Protein AF-A0A3R6ESG1-F1 (afdb_monomer_lite)

Secondary structure (DSSP, 8-state):
-----------------------------SB--EEEEETT---S--S--TTS----EEEEEEE-TT--EEEEEEEEEEETTEEE-TT--B--SSSEEEEEEEEESSS---SSPPEEETTEEEEEEE---SSGGGPPPEEEEEEEEEHHHHTTT-EEEEEEE-SEEEP-EE----SS---EEEEEEEEEEE--EEEEEETT-TT-EEEES--SSEEEEEEEEEEEEEP-SSS-EE-TGGGSSTT----EEE---PPPPP------S-SS----S--EEE-

Radius of gyration: 27.76 Å; chains: 1; bounding box: 118×47×64 Å

Foldseek 3Di:
DDDDDDDDDDDDPPPPDPPPPPPPPVVLQQFAKEAEDEPPPPDQPDCDDVQFARFFKKFKWKAFPVFHTPDGGFMWGDDPRMTHGPVRHHFDPDGKIKMKMKTKGDDDDDAFDWDAGSFWIKGAKDFADLQQQRGIFMWIWMDMDGSVPASVPHYYTYIYTQWDFDWDWDADQDPPDWDWFQKKKWWQAQGIWMWAAGHPDPCRTDTHDGDPDIDMRMDGDPDTHTHYNPDIDTCQCVSHDDNNRTGRIGRDDDFDDDPPDPPPPDDDDPCNGTDIDGD

pLDDT: mean 77.01, std 20.97, range [31.61, 97.75]

Structure (mmCIF, N/CA/C/O backbone):
data_AF-A0A3R6ESG1-F1
#
_entry.id   AF-A0A3R6ESG1-F1
#
loop_
_atom_site.group_PDB
_atom_site.id
_atom_site.type_symbol
_atom_site.label_atom_id
_atom_site.label_alt_id
_atom_site.label_comp_id
_atom_site.label_asym_id
_atom_site.label_entity_id
_atom_site.label_seq_id
_atom_site.pdbx_PDB_ins_code
_atom_site.Cartn_x
_atom_site.Cartn_y
_atom_site.Cartn_z
_atom_site.occupancy
_atom_site.B_iso_or_equiv
_atom_site.auth_seq_id
_atom_site.auth_comp_id
_atom_site.auth_asym_id
_atom_site.auth_atom_id
_atom_site.pdbx_PDB_model_num
ATOM 1 N N . MET A 1 1 ? 82.385 32.150 24.871 1.00 36.69 1 MET A N 1
ATOM 2 C CA . MET A 1 1 ? 81.924 33.351 24.136 1.00 36.69 1 MET A CA 1
ATOM 3 C C . MET A 1 1 ? 81.003 32.910 22.998 1.00 36.69 1 MET A C 1
ATOM 5 O O . MET A 1 1 ? 81.416 32.026 22.271 1.00 36.69 1 MET A O 1
ATOM 9 N N . LYS A 1 2 ? 79.813 33.537 22.887 1.00 37.59 2 LYS A N 1
ATOM 10 C CA . LYS A 1 2 ? 78.821 33.548 21.771 1.00 37.59 2 LYS A CA 1
ATOM 11 C C . LYS A 1 2 ? 78.214 32.186 21.333 1.00 37.59 2 LYS A C 1
ATOM 13 O O . LYS A 1 2 ? 78.921 31.328 20.840 1.00 37.59 2 LYS A O 1
ATOM 18 N N . LYS A 1 3 ? 76.949 31.904 21.705 1.00 41.94 3 LYS A N 1
ATOM 19 C CA . LYS A 1 3 ? 75.676 32.069 20.933 1.00 41.94 3 LYS A CA 1
ATOM 20 C C . LYS A 1 3 ? 75.626 31.162 19.681 1.00 41.94 3 LYS A C 1
ATOM 22 O O . LYS A 1 3 ? 76.402 31.403 18.775 1.00 41.94 3 LYS A O 1
ATOM 27 N N . ALA A 1 4 ? 74.894 30.041 19.665 1.00 42.44 4 ALA A N 1
ATOM 28 C CA . ALA A 1 4 ? 73.428 29.838 19.591 1.00 42.44 4 ALA A CA 1
ATOM 29 C C . ALA A 1 4 ? 72.925 29.570 18.151 1.00 42.44 4 ALA A C 1
ATOM 31 O O . ALA A 1 4 ? 73.500 30.095 17.204 1.00 42.44 4 ALA A O 1
ATOM 32 N N . PHE A 1 5 ? 71.810 28.817 18.080 1.00 40.91 5 PHE A N 1
ATOM 33 C CA . PHE A 1 5 ? 70.954 28.421 16.936 1.00 40.91 5 PHE A CA 1
ATOM 34 C C . PHE A 1 5 ? 71.407 27.139 16.203 1.00 40.91 5 PHE A C 1
ATOM 36 O O . PHE A 1 5 ? 72.415 27.150 15.513 1.00 40.91 5 PHE A O 1
ATOM 43 N N . TYR A 1 6 ? 70.848 25.943 16.458 1.00 36.72 6 TYR A N 1
ATOM 44 C CA . TYR A 1 6 ? 69.465 25.438 16.282 1.00 36.72 6 TYR A CA 1
ATOM 45 C C . TYR A 1 6 ? 68.869 25.713 14.898 1.00 36.72 6 TYR A C 1
ATOM 47 O O . TYR A 1 6 ? 68.503 26.846 14.613 1.00 36.72 6 TYR A O 1
ATOM 55 N N . MET A 1 7 ? 68.681 24.650 14.110 1.00 43.25 7 MET A N 1
ATOM 56 C CA . MET A 1 7 ? 67.406 24.292 13.473 1.00 43.25 7 MET A CA 1
ATOM 57 C C . MET A 1 7 ? 67.476 22.827 13.025 1.00 43.25 7 MET A C 1
ATOM 59 O O . MET A 1 7 ? 68.475 22.353 12.493 1.00 43.25 7 MET A O 1
ATOM 63 N N . MET A 1 8 ? 66.412 22.115 13.360 1.00 42.09 8 MET A N 1
ATOM 64 C CA . MET A 1 8 ? 66.263 20.671 13.452 1.00 42.09 8 MET A CA 1
ATOM 65 C C . MET A 1 8 ? 65.492 20.192 12.217 1.00 42.09 8 MET A C 1
ATOM 67 O O . MET A 1 8 ? 64.438 20.744 11.920 1.00 42.09 8 MET A O 1
ATOM 71 N N . ALA A 1 9 ? 65.978 19.166 11.522 1.00 38.69 9 ALA A N 1
ATOM 72 C CA . ALA A 1 9 ? 65.193 18.415 10.544 1.00 38.69 9 ALA A CA 1
ATOM 73 C C . ALA A 1 9 ? 65.260 16.935 10.932 1.00 38.69 9 ALA A C 1
ATOM 75 O O . ALA A 1 9 ? 66.148 16.199 10.510 1.00 38.69 9 ALA A O 1
ATOM 76 N N . ALA A 1 10 ? 64.357 16.528 11.823 1.00 40.88 10 ALA A N 1
ATOM 77 C CA . ALA A 1 10 ? 64.145 15.133 12.174 1.00 40.88 10 ALA A CA 1
ATOM 78 C C . ALA A 1 10 ? 63.109 14.544 11.208 1.00 40.88 10 ALA A C 1
ATOM 80 O O . ALA A 1 10 ? 61.917 14.815 11.328 1.00 40.88 10 ALA A O 1
ATOM 81 N N . ALA A 1 11 ? 63.564 13.746 10.244 1.00 40.94 11 ALA A N 1
ATOM 82 C CA . ALA A 1 11 ? 62.695 12.831 9.518 1.00 40.94 11 ALA A CA 1
ATOM 83 C C . ALA A 1 11 ? 62.518 11.575 10.382 1.00 40.94 11 ALA A C 1
ATOM 85 O O . ALA A 1 11 ? 63.400 10.719 10.445 1.00 40.94 11 ALA A O 1
ATOM 86 N N . ALA A 1 12 ? 61.399 11.495 11.102 1.00 39.69 12 ALA A N 1
ATOM 87 C CA . ALA A 1 12 ? 60.986 10.276 11.779 1.00 39.69 12 ALA A CA 1
ATOM 88 C C . ALA A 1 12 ? 60.322 9.348 10.754 1.00 39.69 12 ALA A C 1
ATOM 90 O O . ALA A 1 12 ? 59.263 9.656 10.210 1.00 39.69 12 ALA A O 1
ATOM 91 N N . ILE A 1 13 ? 60.965 8.212 10.491 1.00 44.03 13 ILE A N 1
ATOM 92 C CA . ILE A 1 13 ? 60.383 7.090 9.759 1.00 44.03 13 ILE A CA 1
ATOM 93 C C . ILE A 1 13 ? 59.362 6.449 10.701 1.00 44.03 13 ILE A C 1
ATOM 95 O O . ILE A 1 13 ? 59.709 5.637 11.557 1.00 44.03 13 ILE A O 1
ATOM 99 N N . ALA A 1 14 ? 58.099 6.845 10.573 1.00 42.47 14 ALA A N 1
ATOM 100 C CA . ALA A 1 14 ? 57.002 6.067 11.115 1.00 42.47 14 ALA A CA 1
ATOM 101 C C . ALA A 1 14 ? 56.773 4.880 10.170 1.00 42.47 14 ALA A C 1
ATOM 103 O O . ALA A 1 14 ? 56.148 5.010 9.121 1.00 42.47 14 ALA A O 1
ATOM 104 N N . LEU A 1 15 ? 57.314 3.720 10.546 1.00 41.56 15 LEU A N 1
ATOM 105 C CA . LEU A 1 15 ? 56.858 2.421 10.059 1.00 41.56 15 LEU A CA 1
ATOM 106 C C . LEU A 1 15 ? 55.441 2.195 10.605 1.00 41.56 15 LEU A C 1
ATOM 108 O O . LEU A 1 15 ? 55.249 1.506 11.606 1.00 41.56 15 LEU A O 1
ATOM 112 N N . SER A 1 16 ? 54.441 2.822 9.984 1.00 37.09 16 SER A N 1
ATOM 113 C CA . SER A 1 16 ? 53.047 2.466 10.220 1.00 37.09 16 SER A CA 1
ATOM 114 C C . SER A 1 16 ? 52.781 1.160 9.488 1.00 37.09 16 SER A C 1
ATOM 116 O O . SER A 1 16 ? 52.594 1.133 8.274 1.00 37.09 16 SER A O 1
ATOM 118 N N . SER A 1 17 ? 52.884 0.085 10.265 1.00 31.80 17 SER A N 1
ATOM 119 C CA . SER A 1 17 ? 52.134 -1.162 10.171 1.00 31.80 17 SER A CA 1
ATOM 120 C C . SER A 1 17 ? 51.330 -1.337 8.882 1.00 31.80 17 SER A C 1
ATOM 122 O O . SER A 1 17 ? 50.340 -0.643 8.655 1.00 31.80 17 SER A O 1
ATOM 124 N N . CYS A 1 18 ? 51.722 -2.340 8.096 1.00 40.16 18 CYS A N 1
ATOM 125 C CA . CYS A 1 18 ? 50.844 -3.005 7.144 1.00 40.16 18 CYS A CA 1
ATOM 126 C C . CYS A 1 18 ? 49.622 -3.543 7.897 1.00 40.16 18 CYS A C 1
ATOM 128 O O . CYS A 1 18 ? 49.612 -4.665 8.387 1.00 40.16 18 CYS A O 1
ATOM 130 N N . SER A 1 19 ? 48.606 -2.704 8.010 1.00 31.61 19 SER A N 1
ATOM 131 C CA . SER A 1 19 ? 47.221 -3.122 8.096 1.00 31.61 19 SER A CA 1
ATOM 132 C C . SER A 1 19 ? 46.496 -2.294 7.057 1.00 31.61 19 SER A C 1
ATOM 134 O O . SER A 1 19 ? 45.750 -1.372 7.366 1.00 31.61 19 SER A O 1
ATOM 136 N N . SER A 1 20 ? 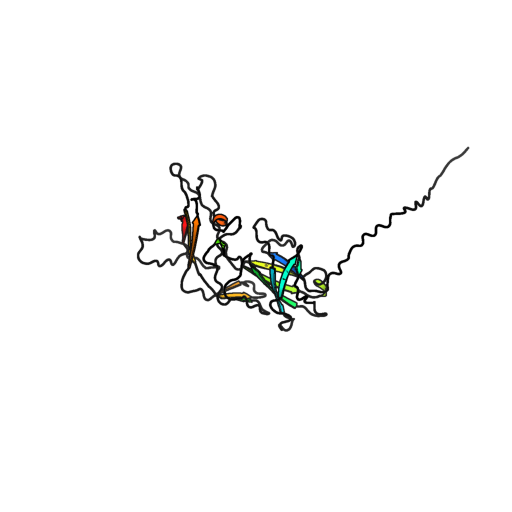46.784 -2.592 5.791 1.00 35.56 20 SER A N 1
ATOM 137 C CA . SER A 1 20 ? 45.758 -2.420 4.780 1.00 35.56 20 SER A CA 1
ATOM 138 C C . SER A 1 20 ? 44.662 -3.388 5.192 1.00 35.56 20 SER A C 1
ATOM 140 O O . SER A 1 20 ? 44.742 -4.582 4.920 1.00 35.56 20 SER A O 1
ATOM 142 N N . GLU A 1 21 ? 43.706 -2.873 5.962 1.00 38.75 21 GLU A N 1
ATOM 143 C CA . GLU A 1 21 ? 42.348 -3.373 5.917 1.00 38.75 21 GLU A CA 1
ATOM 144 C C . GLU A 1 21 ? 42.039 -3.579 4.442 1.00 38.75 21 GLU A C 1
ATOM 146 O O . GLU A 1 21 ? 41.991 -2.636 3.649 1.00 38.75 21 GLU A O 1
ATOM 151 N N . GLU A 1 22 ? 41.950 -4.849 4.072 1.00 33.75 22 GLU A N 1
ATOM 152 C CA . GLU A 1 22 ? 41.267 -5.287 2.881 1.00 33.75 22 GLU A CA 1
ATOM 153 C C . GLU A 1 22 ? 39.835 -4.808 3.073 1.00 33.75 22 GLU A C 1
ATOM 155 O O . GLU A 1 22 ? 38.975 -5.493 3.624 1.00 33.75 22 GLU A O 1
ATOM 160 N N . THR A 1 23 ? 39.590 -3.556 2.694 1.00 36.88 23 THR A N 1
ATOM 161 C CA . THR A 1 23 ? 38.263 -3.155 2.301 1.00 36.88 23 THR A CA 1
ATOM 162 C C . THR A 1 23 ? 37.963 -4.111 1.168 1.00 36.88 23 THR A C 1
ATOM 164 O O . THR A 1 23 ? 38.488 -3.963 0.062 1.00 36.88 23 THR A O 1
ATOM 167 N N . THR A 1 24 ? 37.163 -5.135 1.446 1.00 34.84 24 THR A N 1
ATOM 168 C CA . THR A 1 24 ? 36.286 -5.670 0.425 1.00 34.84 24 THR A CA 1
ATOM 169 C C . THR A 1 24 ? 35.466 -4.468 -0.017 1.00 34.84 24 THR A C 1
ATOM 171 O O . THR A 1 24 ? 34.411 -4.165 0.541 1.00 34.84 24 THR A O 1
ATOM 174 N N . ASP A 1 25 ? 36.019 -3.719 -0.965 1.00 34.72 25 ASP A N 1
ATOM 175 C CA . ASP A 1 25 ? 35.265 -2.951 -1.920 1.00 34.72 25 ASP A CA 1
ATOM 176 C C . ASP A 1 25 ? 34.464 -4.031 -2.637 1.00 34.72 25 ASP A C 1
ATOM 178 O O . ASP A 1 25 ? 34.904 -4.660 -3.601 1.00 34.72 25 ASP A O 1
ATOM 182 N N . VAL A 1 26 ? 33.347 -4.404 -2.007 1.00 38.97 26 VAL A N 1
ATOM 183 C CA . VAL A 1 26 ? 32.305 -5.176 -2.647 1.00 38.97 26 VAL A CA 1
ATOM 184 C C . VAL A 1 26 ? 31.91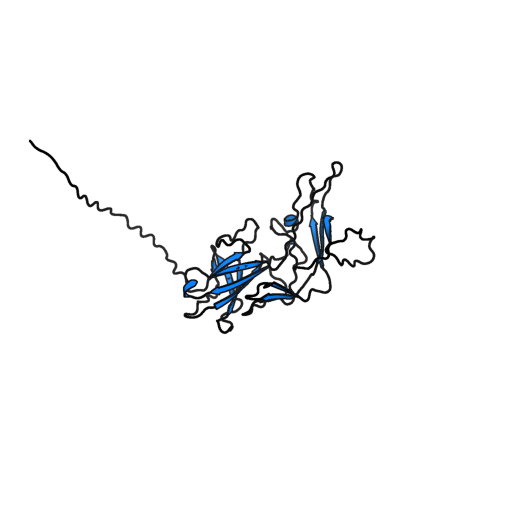8 -4.257 -3.777 1.00 38.97 26 VAL A C 1
ATOM 186 O O . VAL A 1 26 ? 31.200 -3.286 -3.543 1.00 38.97 26 VAL A O 1
ATOM 189 N N . ALA A 1 27 ? 32.496 -4.499 -4.956 1.00 32.78 27 ALA A N 1
ATOM 190 C CA . ALA A 1 27 ? 32.151 -3.793 -6.167 1.00 32.78 27 ALA A CA 1
ATOM 191 C C . ALA A 1 27 ? 30.631 -3.748 -6.176 1.00 32.78 27 ALA A C 1
ATOM 193 O O . ALA A 1 27 ? 29.991 -4.803 -6.252 1.00 32.78 27 ALA A O 1
ATOM 194 N N . LYS A 1 28 ? 30.057 -2.558 -5.957 1.00 45.09 28 LYS A N 1
ATOM 195 C CA . LYS A 1 28 ? 28.611 -2.393 -6.010 1.00 45.09 28 LYS A CA 1
ATOM 196 C C . LYS A 1 28 ? 28.223 -2.935 -7.368 1.00 45.09 28 LYS A C 1
ATOM 198 O O . LYS A 1 28 ? 28.671 -2.413 -8.387 1.00 45.09 28 LYS A O 1
ATOM 203 N N . SER A 1 29 ? 27.535 -4.076 -7.372 1.00 52.03 29 SER A N 1
ATOM 204 C CA . SER A 1 29 ? 27.207 -4.743 -8.622 1.00 52.03 29 SER A CA 1
ATOM 205 C C . SER A 1 29 ? 26.440 -3.739 -9.474 1.00 52.03 29 SER A C 1
ATOM 207 O O . SER A 1 29 ? 25.605 -3.023 -8.925 1.00 52.03 29 SER A O 1
ATOM 209 N N . SER A 1 30 ? 26.675 -3.708 -10.785 1.00 65.12 30 SER A N 1
ATOM 210 C CA . SER A 1 30 ? 25.978 -2.853 -11.765 1.00 65.12 30 SER A CA 1
ATOM 211 C C . SER A 1 30 ? 24.463 -3.120 -11.880 1.00 65.12 30 SER A C 1
ATOM 213 O O . SER A 1 30 ? 23.819 -2.772 -12.874 1.00 65.12 30 SER A O 1
ATOM 215 N N . ASN A 1 31 ? 23.899 -3.815 -10.896 1.00 84.38 31 ASN A N 1
ATOM 216 C CA . ASN A 1 31 ? 22.505 -4.168 -10.801 1.00 84.38 31 ASN A CA 1
ATOM 217 C C . ASN A 1 31 ? 21.700 -2.962 -10.317 1.00 84.38 31 ASN A C 1
ATOM 219 O O . ASN A 1 31 ? 22.155 -2.137 -9.525 1.00 84.38 31 ASN A O 1
ATOM 223 N N . ILE A 1 32 ? 20.466 -2.887 -10.784 1.00 89.19 32 ILE A N 1
ATOM 224 C CA . ILE A 1 32 ? 19.466 -1.949 -10.313 1.00 89.19 32 ILE A CA 1
ATOM 225 C C . ILE A 1 32 ? 19.113 -2.347 -8.883 1.00 89.19 32 ILE A C 1
ATOM 227 O O . ILE A 1 32 ? 18.681 -3.471 -8.626 1.00 89.19 32 ILE A O 1
ATOM 231 N N . THR A 1 33 ? 19.283 -1.407 -7.962 1.00 87.81 33 THR A N 1
ATOM 232 C CA . THR A 1 33 ? 18.874 -1.535 -6.567 1.00 87.81 33 THR A CA 1
ATOM 233 C C . THR A 1 33 ? 17.991 -0.362 -6.174 1.00 87.81 33 THR A C 1
ATOM 235 O O . THR A 1 33 ? 18.042 0.723 -6.771 1.00 87.81 33 THR A O 1
ATOM 238 N N . PHE A 1 34 ? 17.160 -0.582 -5.158 1.00 88.56 34 PHE A N 1
ATOM 239 C CA . PHE A 1 34 ? 16.255 0.442 -4.655 1.00 88.56 34 PHE A CA 1
ATOM 240 C C . PHE A 1 34 ? 16.506 0.743 -3.187 1.00 88.56 34 PHE A C 1
ATOM 242 O O . PHE A 1 34 ? 16.864 -0.119 -2.386 1.00 88.56 34 PHE A O 1
ATOM 249 N N . ARG A 1 35 ? 16.229 1.988 -2.827 1.00 85.38 35 ARG A N 1
ATOM 250 C CA . ARG A 1 35 ? 15.968 2.410 -1.454 1.00 85.38 35 ARG A CA 1
ATOM 251 C C . ARG A 1 35 ? 14.512 2.824 -1.371 1.00 85.38 35 ARG A C 1
ATOM 253 O O . ARG A 1 35 ? 13.918 3.225 -2.369 1.00 85.38 35 ARG A O 1
ATOM 260 N N . SER A 1 36 ? 13.942 2.770 -0.180 1.00 77.88 36 SER A N 1
ATOM 261 C CA . SER A 1 36 ? 12.546 3.136 0.022 1.00 77.88 36 SER A CA 1
ATOM 262 C C . SER A 1 36 ? 12.364 4.164 1.121 1.00 77.88 36 SER A C 1
ATOM 264 O O . SER A 1 36 ? 13.039 4.098 2.148 1.00 77.88 36 SER A O 1
ATOM 266 N N . ALA A 1 37 ? 11.380 5.033 0.935 1.00 74.12 37 ALA A N 1
ATOM 267 C CA . ALA A 1 37 ? 10.771 5.843 1.981 1.00 74.12 37 ALA A CA 1
ATOM 268 C C . ALA A 1 37 ? 9.245 5.700 1.898 1.00 74.12 37 ALA A C 1
ATOM 270 O O . ALA A 1 37 ? 8.717 5.472 0.812 1.00 74.12 37 ALA A O 1
ATOM 271 N N . VAL A 1 38 ? 8.537 5.825 3.023 1.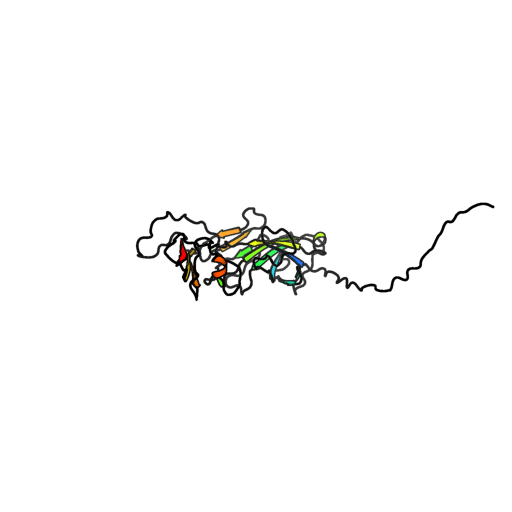00 63.59 38 VAL A N 1
ATOM 272 C CA . VAL A 1 38 ? 7.066 5.747 3.079 1.00 63.59 38 VAL A CA 1
ATOM 273 C C . VAL A 1 38 ? 6.521 7.029 3.721 1.00 63.59 38 VAL A C 1
ATOM 275 O O . VAL A 1 38 ? 6.880 7.356 4.854 1.00 63.59 38 VAL A O 1
ATOM 278 N N . GLY A 1 39 ? 5.654 7.761 3.016 1.00 55.12 39 GLY A N 1
ATOM 279 C CA . GLY A 1 39 ? 5.008 8.982 3.522 1.00 55.12 39 GLY A CA 1
ATOM 280 C C . GLY A 1 39 ? 5.939 10.193 3.728 1.00 55.12 39 GLY A C 1
ATOM 281 O O . GLY A 1 39 ? 6.996 10.305 3.115 1.00 55.12 39 GLY A O 1
ATOM 282 N N . PHE A 1 40 ? 5.536 11.134 4.596 1.00 39.47 40 PHE A N 1
ATOM 283 C CA . PHE A 1 40 ? 6.223 12.423 4.839 1.00 39.47 40 PHE A CA 1
ATOM 284 C C . PHE A 1 40 ? 7.629 12.318 5.466 1.00 39.47 40 PHE A C 1
ATOM 286 O O . PHE A 1 40 ? 8.276 13.340 5.703 1.00 39.47 40 PHE A O 1
ATOM 293 N N . ASN A 1 41 ? 8.127 11.109 5.723 1.00 41.28 41 ASN A N 1
ATOM 294 C CA . ASN A 1 41 ? 9.466 10.891 6.253 1.00 41.28 41 ASN A CA 1
ATOM 295 C C . ASN A 1 41 ? 10.466 10.809 5.092 1.00 41.28 41 ASN A C 1
ATOM 297 O O . ASN A 1 41 ? 10.769 9.747 4.561 1.00 41.28 41 ASN A O 1
ATOM 301 N N . THR A 1 42 ? 10.997 11.965 4.694 1.00 32.62 42 THR A N 1
ATOM 302 C CA . THR A 1 42 ? 11.964 12.129 3.592 1.00 32.62 42 THR A CA 1
ATOM 303 C C . THR A 1 42 ? 13.401 11.740 3.963 1.00 32.62 42 THR A C 1
ATOM 305 O O . THR A 1 42 ? 14.357 12.251 3.377 1.00 32.62 42 THR A O 1
ATOM 308 N N . ARG A 1 43 ? 13.600 10.875 4.961 1.00 38.59 43 ARG A N 1
ATOM 309 C CA . ARG A 1 43 ? 14.929 10.373 5.323 1.00 38.59 43 ARG A CA 1
ATOM 310 C C . ARG A 1 43 ? 15.034 8.924 4.873 1.00 38.59 43 ARG A C 1
ATOM 312 O O . ARG A 1 43 ? 14.500 8.023 5.506 1.00 38.59 43 ARG A O 1
ATOM 319 N N . GLY A 1 44 ? 15.728 8.713 3.753 1.00 38.78 44 GLY A N 1
ATOM 320 C CA . GLY A 1 44 ? 16.261 7.396 3.424 1.00 38.78 44 GLY A CA 1
ATOM 321 C C . GLY A 1 44 ? 17.099 6.915 4.609 1.00 38.78 44 GLY A C 1
ATOM 322 O O . GLY A 1 44 ? 17.932 7.674 5.100 1.00 38.78 44 GLY A O 1
ATOM 323 N N . ILE A 1 45 ? 16.852 5.683 5.053 1.00 37.78 45 ILE A N 1
ATOM 324 C CA . ILE A 1 45 ? 17.248 5.114 6.356 1.00 37.78 45 ILE A CA 1
ATOM 325 C C . ILE A 1 45 ? 16.253 5.453 7.484 1.00 37.78 45 ILE A C 1
ATOM 327 O O . ILE A 1 45 ? 16.609 6.027 8.502 1.00 37.78 45 ILE A O 1
ATOM 331 N N . GLU A 1 46 ? 15.002 5.021 7.331 1.00 40.56 46 GLU A N 1
ATOM 332 C CA . GLU A 1 46 ? 14.144 4.610 8.450 1.00 40.56 46 GLU A CA 1
ATOM 333 C C . GLU A 1 46 ? 13.260 3.458 7.952 1.00 40.56 46 GLU A C 1
ATOM 335 O O . GLU A 1 46 ? 12.144 3.648 7.486 1.00 40.56 46 GLU A O 1
ATOM 340 N N . MET A 1 47 ? 13.785 2.230 7.993 1.00 42.06 47 MET A N 1
ATOM 341 C CA . MET A 1 47 ? 12.985 1.013 7.756 1.00 42.06 47 MET A CA 1
ATOM 342 C C . MET A 1 47 ? 12.394 0.429 9.038 1.00 42.06 47 MET A C 1
ATOM 344 O O . MET A 1 47 ? 11.975 -0.724 9.097 1.00 42.06 47 MET A O 1
ATOM 348 N N . THR A 1 48 ? 12.353 1.249 10.073 1.00 40.50 48 THR A N 1
ATOM 349 C CA . THR A 1 48 ? 11.594 1.015 11.286 1.00 40.50 48 THR A CA 1
ATOM 350 C C . THR A 1 48 ? 11.114 2.375 11.738 1.00 40.50 48 THR A C 1
ATOM 352 O O . THR A 1 48 ? 11.696 2.996 12.621 1.00 40.50 48 THR A O 1
ATOM 355 N N . ASN A 1 49 ? 10.041 2.860 11.129 1.00 38.91 49 ASN A N 1
ATOM 356 C CA . ASN A 1 49 ? 9.181 3.803 11.816 1.00 38.91 49 ASN A CA 1
ATOM 357 C C . ASN A 1 49 ? 8.856 3.121 13.161 1.00 38.91 49 ASN A C 1
ATOM 359 O O . ASN A 1 49 ? 8.526 1.928 13.168 1.00 38.91 49 ASN A O 1
ATOM 363 N N . GLU A 1 50 ? 8.846 3.847 14.281 1.00 41.31 50 GLU A N 1
ATOM 364 C CA . GLU A 1 50 ? 8.293 3.385 15.577 1.00 41.31 50 GLU A CA 1
ATOM 365 C C . GLU A 1 50 ? 6.841 2.828 15.471 1.00 41.31 50 GLU A C 1
ATOM 367 O O . GLU A 1 50 ? 6.253 2.360 16.444 1.00 41.31 50 GLU A O 1
ATOM 372 N N . VAL A 1 51 ? 6.262 2.859 14.266 1.00 47.53 51 VAL A N 1
ATOM 373 C CA . VAL A 1 51 ? 4.897 2.535 13.858 1.00 47.53 51 VAL A CA 1
ATOM 374 C C . VAL A 1 51 ? 4.760 1.142 13.200 1.00 47.53 51 VAL A C 1
ATOM 376 O O . VAL A 1 51 ? 3.654 0.731 12.871 1.00 47.53 51 VAL A O 1
ATOM 379 N N . GLY A 1 52 ? 5.834 0.355 13.058 1.00 46.62 52 GLY A N 1
ATOM 380 C CA . GLY A 1 52 ? 5.722 -1.092 12.792 1.00 46.62 52 GLY A CA 1
ATOM 381 C C . GLY A 1 52 ? 5.533 -1.540 11.333 1.00 46.62 52 GLY A C 1
ATOM 382 O O . GLY A 1 52 ? 5.286 -2.724 11.107 1.00 46.62 52 GLY A O 1
ATOM 383 N N . TYR A 1 53 ? 5.703 -0.659 10.342 1.00 53.69 53 TYR A N 1
ATOM 384 C CA . TYR A 1 53 ? 5.855 -1.072 8.941 1.00 53.69 53 TYR A CA 1
ATOM 385 C C . TYR A 1 53 ? 7.343 -1.196 8.597 1.00 53.69 53 TYR A C 1
ATOM 387 O O . TYR A 1 53 ? 7.994 -0.209 8.264 1.00 53.69 53 TYR A O 1
ATOM 395 N N . LYS A 1 54 ? 7.897 -2.411 8.684 1.00 66.25 54 LYS A N 1
ATOM 396 C CA . LYS A 1 54 ? 9.174 -2.730 8.035 1.00 66.25 54 LYS A CA 1
ATOM 397 C C . LYS A 1 54 ? 8.854 -3.316 6.668 1.00 66.25 54 LYS A C 1
ATOM 399 O O . LYS A 1 54 ? 8.384 -4.450 6.584 1.00 66.25 54 LYS A O 1
ATOM 404 N N . MET A 1 55 ? 9.091 -2.550 5.608 1.00 78.38 55 MET A N 1
ATOM 405 C CA . MET A 1 55 ? 9.010 -3.098 4.260 1.00 78.38 55 MET A CA 1
ATOM 406 C C . MET A 1 55 ? 10.121 -4.131 4.089 1.00 78.38 55 MET A C 1
ATOM 408 O O . MET A 1 55 ? 11.294 -3.795 4.193 1.00 78.38 55 MET A O 1
ATOM 412 N N . THR A 1 56 ? 9.756 -5.387 3.856 1.00 83.88 56 THR A N 1
ATOM 413 C CA . THR A 1 56 ? 10.726 -6.478 3.661 1.00 83.88 56 THR A CA 1
ATOM 414 C C . THR A 1 56 ? 10.829 -6.919 2.210 1.00 83.88 56 THR A C 1
ATOM 416 O O . THR A 1 56 ? 11.817 -7.537 1.825 1.00 83.88 56 THR A O 1
ATOM 419 N N . LYS A 1 57 ? 9.820 -6.594 1.397 1.00 89.69 57 LYS A N 1
ATOM 420 C CA . LYS A 1 57 ? 9.760 -6.915 -0.026 1.00 89.69 57 LYS A CA 1
ATOM 421 C C . LYS A 1 57 ? 9.027 -5.828 -0.801 1.00 89.69 57 LYS A C 1
ATOM 423 O O . LYS A 1 57 ? 8.135 -5.178 -0.256 1.00 89.69 57 LYS A O 1
ATOM 428 N N . MET A 1 58 ? 9.354 -5.670 -2.073 1.00 92.88 58 MET A N 1
ATOM 429 C CA . MET A 1 58 ? 8.567 -4.905 -3.038 1.00 92.88 58 MET A CA 1
ATOM 430 C C . MET A 1 58 ? 8.553 -5.625 -4.384 1.00 92.88 58 MET A C 1
ATOM 432 O O . MET A 1 58 ? 9.485 -6.362 -4.705 1.00 92.88 58 MET A O 1
ATOM 436 N N . THR A 1 59 ? 7.511 -5.393 -5.170 1.00 95.75 59 THR A N 1
ATOM 437 C CA . THR A 1 59 ? 7.413 -5.888 -6.546 1.00 95.75 59 THR A CA 1
ATOM 438 C C . THR A 1 59 ? 7.504 -4.704 -7.489 1.00 95.75 59 THR A C 1
ATOM 440 O O . THR A 1 59 ? 6.789 -3.717 -7.305 1.00 95.75 59 THR A O 1
ATOM 443 N N . VAL A 1 60 ? 8.387 -4.796 -8.480 1.00 97.19 60 VAL A N 1
ATOM 444 C CA . VAL A 1 60 ? 8.739 -3.686 -9.369 1.00 97.19 60 VAL A CA 1
ATOM 445 C C . VAL A 1 60 ? 8.604 -4.121 -10.823 1.00 97.19 60 VAL A C 1
ATOM 447 O O . VAL A 1 60 ? 9.014 -5.220 -11.194 1.00 97.19 60 VAL A O 1
ATOM 450 N N . SER A 1 61 ? 8.061 -3.240 -11.657 1.00 97.75 61 SER A N 1
ATOM 451 C CA . SER A 1 61 ? 8.190 -3.318 -13.115 1.00 97.75 61 SER A CA 1
ATOM 452 C C . SER A 1 61 ? 8.915 -2.080 -13.626 1.00 97.75 61 SER A C 1
ATOM 454 O O . SER A 1 61 ? 8.734 -0.987 -13.082 1.00 97.75 61 SER A O 1
ATOM 456 N N . ALA A 1 62 ? 9.732 -2.260 -14.658 1.00 97.31 62 ALA A N 1
ATOM 457 C CA . ALA A 1 62 ? 10.482 -1.194 -15.304 1.00 97.31 62 ALA A CA 1
ATOM 458 C C . ALA A 1 62 ? 10.043 -1.032 -16.754 1.00 97.31 62 ALA A C 1
ATOM 460 O O . ALA A 1 62 ? 9.793 -2.013 -17.455 1.00 97.31 62 ALA A O 1
ATOM 461 N N . PHE A 1 63 ? 10.012 0.213 -17.205 1.00 96.62 63 PHE A N 1
ATOM 462 C CA . PHE A 1 63 ? 9.642 0.604 -18.555 1.00 96.62 63 PHE A CA 1
ATOM 463 C C . PHE A 1 63 ? 10.705 1.541 -19.116 1.00 96.62 63 PHE A C 1
ATOM 465 O O . PHE A 1 63 ? 11.206 2.405 -18.395 1.00 96.62 63 PHE A O 1
ATOM 472 N N . ASP A 1 64 ? 11.050 1.383 -20.388 1.00 94.75 64 ASP A N 1
ATOM 473 C CA . ASP A 1 64 ? 11.961 2.304 -21.064 1.00 94.75 64 ASP A CA 1
ATOM 474 C C . ASP A 1 64 ? 11.272 3.630 -21.441 1.00 94.75 64 ASP A C 1
ATOM 476 O O . ASP A 1 64 ? 10.084 3.850 -21.182 1.00 94.75 64 ASP A O 1
ATOM 480 N N . GLU A 1 65 ? 12.022 4.541 -22.061 1.00 91.00 65 GLU A N 1
ATOM 481 C CA . GLU A 1 65 ? 11.518 5.853 -22.491 1.00 91.00 65 GLU A CA 1
ATOM 482 C C . GLU A 1 65 ? 10.424 5.764 -23.567 1.00 91.00 65 GLU A C 1
ATOM 484 O O . GLU A 1 65 ? 9.588 6.663 -23.672 1.00 91.00 65 GLU A O 1
ATOM 489 N N . SER A 1 66 ? 10.386 4.674 -24.343 1.00 91.25 66 SER A N 1
ATOM 490 C CA . SER A 1 66 ? 9.307 4.403 -25.301 1.00 91.25 66 SER A CA 1
ATOM 491 C C . SER A 1 66 ? 8.042 3.860 -24.622 1.00 91.25 66 SER A C 1
ATOM 493 O O . SER A 1 66 ? 6.972 3.806 -25.233 1.00 91.25 66 SER A O 1
ATOM 495 N N . GLY A 1 67 ? 8.147 3.492 -23.343 1.00 90.19 67 GLY A N 1
ATOM 496 C CA . GLY A 1 67 ? 7.100 2.845 -22.567 1.00 90.19 67 GLY A CA 1
ATOM 497 C C . GLY A 1 67 ? 7.041 1.332 -22.764 1.00 90.19 67 GLY A C 1
ATOM 498 O O . GLY A 1 67 ? 6.074 0.715 -22.310 1.00 90.19 67 GLY A O 1
ATOM 499 N N . ALA A 1 68 ? 8.031 0.735 -23.433 1.00 94.19 68 ALA A N 1
ATOM 500 C CA . ALA A 1 68 ? 8.142 -0.709 -23.551 1.00 94.19 68 ALA A CA 1
ATOM 501 C C . ALA A 1 68 ? 8.596 -1.312 -22.217 1.00 94.19 68 ALA A C 1
ATOM 503 O O . ALA A 1 68 ? 9.361 -0.711 -21.463 1.00 94.19 68 ALA A O 1
ATOM 504 N N . GLU A 1 69 ? 8.091 -2.502 -21.914 1.00 95.56 69 GLU A N 1
ATOM 505 C CA . GLU A 1 69 ? 8.426 -3.232 -20.694 1.00 95.56 69 GLU A CA 1
ATOM 506 C C . GLU A 1 69 ? 9.890 -3.694 -20.752 1.00 95.56 69 GLU A C 1
ATOM 508 O O . GLU A 1 69 ? 10.269 -4.465 -21.632 1.00 95.56 69 GLU A O 1
ATOM 513 N N . PHE A 1 70 ? 10.710 -3.207 -19.819 1.00 95.62 70 PHE A N 1
ATOM 514 C CA . PHE A 1 70 ? 12.110 -3.607 -19.670 1.00 95.62 70 PHE A CA 1
ATOM 515 C C . PHE A 1 70 ? 12.226 -4.860 -18.793 1.00 95.62 70 PHE A C 1
ATOM 517 O O . PHE A 1 70 ? 12.921 -5.810 -19.140 1.00 95.62 70 PHE A O 1
ATOM 524 N N . PHE A 1 71 ? 11.490 -4.888 -17.679 1.00 97.06 71 PHE A N 1
ATOM 525 C CA . PHE A 1 71 ? 11.203 -6.109 -16.927 1.00 97.06 71 PHE A CA 1
ATOM 526 C C . PHE A 1 71 ? 9.866 -5.987 -16.203 1.00 97.06 71 PHE A C 1
ATOM 528 O O . PHE A 1 71 ? 9.397 -4.884 -15.902 1.00 97.06 71 PHE A O 1
ATOM 535 N N . LYS A 1 72 ? 9.290 -7.139 -15.860 1.00 96.44 72 LYS A N 1
ATOM 536 C CA . LYS A 1 72 ? 7.969 -7.229 -15.249 1.00 96.44 72 LYS A CA 1
ATOM 537 C C . LYS A 1 72 ? 7.994 -7.960 -13.923 1.00 96.44 72 LYS A C 1
ATOM 539 O O . LYS A 1 72 ? 8.444 -9.098 -13.857 1.00 96.44 72 LYS A O 1
ATOM 544 N N . ASN A 1 73 ? 7.389 -7.343 -12.914 1.00 96.06 73 ASN A N 1
ATOM 545 C CA . ASN A 1 73 ? 7.064 -7.956 -11.626 1.00 96.06 73 ASN A CA 1
ATOM 546 C C . ASN A 1 73 ? 8.249 -8.660 -10.949 1.00 96.06 73 ASN A C 1
ATOM 548 O O . ASN A 1 73 ? 8.097 -9.727 -10.356 1.00 96.06 73 ASN A O 1
ATOM 552 N N . TYR A 1 74 ? 9.431 -8.056 -11.017 1.00 97.25 74 TYR A N 1
ATOM 553 C CA . TYR A 1 74 ? 10.584 -8.561 -10.287 1.00 97.25 74 TYR A CA 1
ATOM 554 C C . TYR A 1 74 ? 10.411 -8.259 -8.803 1.00 97.25 74 TYR A C 1
ATOM 556 O O . TYR A 1 74 ? 10.039 -7.148 -8.415 1.00 97.25 74 TYR A O 1
ATOM 564 N N . VAL A 1 75 ? 10.686 -9.262 -7.972 1.00 95.00 75 VAL A N 1
ATOM 565 C CA . VAL A 1 75 ? 10.637 -9.126 -6.517 1.00 95.00 75 VAL A CA 1
ATOM 566 C C . VAL A 1 75 ? 11.998 -8.666 -6.023 1.00 95.00 75 VAL A C 1
ATOM 568 O O . VAL A 1 75 ? 13.026 -9.272 -6.335 1.00 95.00 75 VAL A O 1
ATOM 571 N N . PHE A 1 76 ? 11.989 -7.605 -5.226 1.00 93.56 76 PHE A N 1
ATOM 572 C CA . PHE A 1 76 ? 13.156 -7.105 -4.523 1.00 93.56 76 PHE A CA 1
ATOM 573 C C . PHE A 1 76 ? 12.957 -7.294 -3.025 1.00 93.56 76 PHE A C 1
ATOM 575 O O . PHE A 1 76 ? 11.941 -6.869 -2.471 1.00 93.56 76 PHE A O 1
ATOM 582 N N . ASN A 1 77 ? 13.929 -7.918 -2.372 1.00 91.25 77 ASN A N 1
ATOM 583 C CA . ASN A 1 77 ? 13.925 -8.161 -0.937 1.00 91.25 77 ASN A CA 1
ATOM 584 C C . ASN A 1 77 ? 14.853 -7.176 -0.236 1.00 91.25 77 ASN A C 1
ATOM 586 O O . ASN A 1 77 ? 15.914 -6.821 -0.754 1.00 91.25 77 ASN A O 1
ATOM 590 N N . GLU A 1 78 ? 14.432 -6.748 0.945 1.00 86.94 78 GLU A N 1
ATOM 591 C CA . GLU A 1 78 ? 15.206 -5.873 1.810 1.00 86.94 78 GLU A CA 1
ATOM 592 C C . GLU A 1 78 ? 16.393 -6.619 2.415 1.00 86.94 78 GLU A C 1
ATOM 594 O O . GLU A 1 78 ? 16.236 -7.689 3.004 1.00 86.94 78 GLU A O 1
ATOM 599 N N . SER A 1 79 ? 17.570 -6.012 2.321 1.00 82.69 79 SER A N 1
ATOM 600 C CA . SER A 1 79 ? 18.758 -6.408 3.058 1.00 82.69 79 SER A CA 1
ATOM 601 C C . SER A 1 79 ? 19.598 -5.174 3.382 1.00 82.69 79 SER A C 1
ATOM 603 O O . SER A 1 79 ? 20.096 -4.495 2.487 1.00 82.69 79 SER A O 1
ATOM 605 N N . ASN A 1 80 ? 19.799 -4.902 4.673 1.00 80.44 80 ASN A N 1
ATOM 606 C CA . ASN A 1 80 ? 20.630 -3.810 5.191 1.00 80.44 80 ASN A CA 1
ATOM 607 C C . ASN A 1 80 ? 20.284 -2.410 4.637 1.00 80.44 80 ASN A C 1
ATOM 609 O O . ASN A 1 80 ? 21.178 -1.589 4.436 1.00 80.44 80 ASN A O 1
ATOM 613 N N . GLY A 1 81 ? 19.001 -2.100 4.415 1.00 76.62 81 GLY A N 1
ATOM 614 C CA . GLY A 1 81 ? 18.591 -0.771 3.918 1.00 76.62 81 GLY A CA 1
ATOM 615 C C . GLY A 1 81 ? 18.500 -0.644 2.399 1.00 76.62 81 GLY A C 1
ATOM 616 O O . GLY A 1 81 ? 18.128 0.422 1.902 1.00 76.62 81 GLY A O 1
ATOM 617 N N . GLU A 1 82 ? 18.811 -1.711 1.670 1.00 83.88 82 GLU A N 1
ATOM 618 C CA . GLU A 1 82 ? 18.764 -1.769 0.216 1.00 83.88 82 GLU A CA 1
ATOM 619 C C . GLU A 1 82 ? 17.873 -2.923 -0.242 1.00 83.88 82 GLU A C 1
ATOM 621 O O . GLU A 1 82 ? 17.788 -3.973 0.393 1.00 83.88 82 GLU A O 1
ATOM 626 N N . PHE A 1 83 ? 17.185 -2.718 -1.356 1.00 90.00 83 PHE A N 1
ATOM 627 C CA . PHE A 1 83 ? 16.324 -3.709 -1.976 1.00 90.00 83 PHE A CA 1
ATOM 628 C C . PHE A 1 83 ? 17.020 -4.279 -3.200 1.00 90.00 83 PHE A C 1
ATOM 630 O O . PHE A 1 83 ? 17.339 -3.551 -4.144 1.00 90.00 83 PHE A O 1
ATOM 637 N N . THR A 1 84 ? 17.226 -5.593 -3.182 1.00 91.19 84 THR A N 1
ATOM 638 C CA . THR A 1 84 ? 17.932 -6.338 -4.232 1.00 91.19 84 THR A CA 1
ATOM 639 C C . THR A 1 84 ? 17.070 -7.482 -4.750 1.00 91.19 84 THR A C 1
ATOM 641 O O . THR A 1 84 ? 16.226 -8.014 -4.027 1.00 91.19 84 THR A O 1
ATOM 644 N N . SER A 1 85 ? 17.258 -7.852 -6.016 1.00 93.38 85 SER A N 1
ATOM 645 C CA . SER A 1 85 ? 16.527 -8.946 -6.659 1.00 93.38 85 SER A CA 1
ATOM 646 C C . SER A 1 85 ? 17.477 -10.068 -7.063 1.00 93.38 85 SER A C 1
ATOM 648 O O . SER A 1 85 ? 18.590 -9.801 -7.518 1.00 93.38 85 SER A O 1
ATOM 650 N N . SER A 1 86 ? 17.013 -11.314 -6.947 1.00 91.56 86 SER A N 1
ATOM 651 C CA . SER A 1 86 ? 17.704 -12.503 -7.466 1.00 91.56 86 SER A CA 1
ATOM 652 C C . SER A 1 86 ? 17.809 -12.516 -8.990 1.00 91.56 86 SER A C 1
ATOM 654 O O . SER A 1 86 ? 18.630 -13.241 -9.539 1.00 91.56 86 SER A O 1
ATOM 656 N N . GLU A 1 87 ? 16.991 -11.715 -9.672 1.00 91.44 87 GLU A N 1
ATOM 657 C CA . GLU A 1 87 ? 17.020 -11.586 -11.129 1.00 91.44 87 GLU A CA 1
ATOM 658 C C . GLU A 1 87 ? 18.176 -10.704 -11.626 1.00 91.44 87 GLU A C 1
ATOM 660 O O . GLU A 1 87 ? 18.442 -10.657 -12.824 1.00 91.44 87 GLU A O 1
ATOM 665 N N . HIS A 1 88 ? 18.851 -9.980 -10.722 1.00 87.94 88 HIS A N 1
ATOM 666 C CA . HIS A 1 88 ? 20.000 -9.120 -11.027 1.00 87.94 88 HIS A CA 1
ATOM 667 C C . HIS A 1 88 ? 19.809 -8.209 -12.267 1.00 87.94 88 HIS A C 1
ATOM 669 O O . HIS A 1 88 ? 20.664 -8.194 -13.157 1.00 87.94 88 HIS A O 1
ATOM 675 N N . PRO A 1 89 ? 18.702 -7.439 -12.369 1.00 91.25 89 PRO A N 1
ATO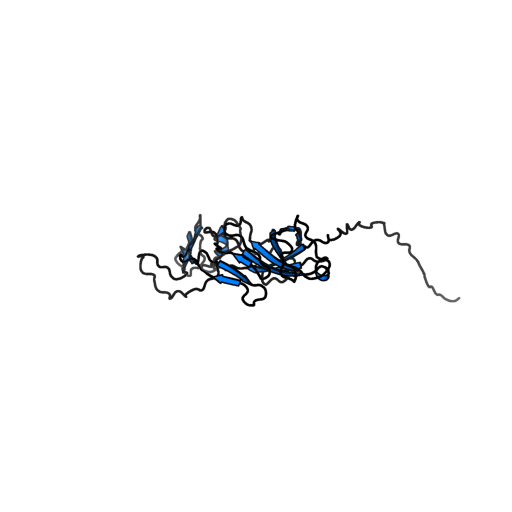M 676 C CA . PRO A 1 89 ? 18.484 -6.562 -13.517 1.00 91.25 89 PRO A CA 1
ATOM 677 C C . PRO A 1 89 ? 19.560 -5.475 -13.555 1.00 91.25 89 PRO A C 1
ATOM 679 O O . PRO A 1 89 ? 19.891 -4.919 -12.514 1.00 91.25 89 PRO A O 1
ATOM 682 N N . SER A 1 90 ? 20.091 -5.147 -14.732 1.00 91.00 90 SER A N 1
ATOM 683 C CA . SER A 1 90 ? 21.154 -4.147 -14.898 1.00 91.00 90 SER A CA 1
ATOM 684 C C . SER A 1 90 ? 20.654 -2.880 -15.585 1.00 91.00 90 SER A C 1
ATOM 686 O O . SER A 1 90 ? 19.687 -2.901 -16.349 1.00 91.00 90 SER A O 1
ATOM 688 N N . TRP A 1 91 ? 21.310 -1.755 -15.296 1.00 92.44 91 TRP A N 1
ATOM 689 C CA . TRP A 1 91 ? 20.995 -0.487 -15.948 1.00 92.44 91 TRP A CA 1
ATOM 690 C C . TRP A 1 91 ? 21.374 -0.519 -17.437 1.00 92.44 91 TRP A C 1
ATOM 692 O O . TRP A 1 91 ? 22.474 -0.973 -17.773 1.00 92.44 91 TRP A O 1
ATOM 702 N N . PRO A 1 92 ? 20.539 0.028 -18.341 1.00 91.19 92 PRO A N 1
ATOM 703 C CA . PRO A 1 92 ? 20.957 0.258 -19.715 1.00 91.19 92 PRO A CA 1
ATOM 704 C C . PRO A 1 92 ? 22.121 1.260 -19.757 1.00 91.19 92 PRO A C 1
ATOM 706 O O . PRO A 1 92 ? 22.248 2.138 -18.905 1.00 91.19 92 PRO A O 1
ATOM 709 N N . ASN A 1 93 ? 22.984 1.146 -20.772 1.00 87.44 93 ASN A N 1
ATOM 710 C CA . ASN A 1 93 ? 24.139 2.044 -20.917 1.00 87.44 93 ASN A CA 1
ATOM 711 C C . ASN A 1 93 ? 23.738 3.499 -21.211 1.00 87.44 93 ASN A C 1
ATOM 713 O O . ASN A 1 93 ? 24.513 4.412 -20.932 1.00 87.44 93 ASN A O 1
ATOM 717 N N . HIS A 1 94 ? 22.547 3.706 -21.775 1.00 87.12 94 HIS A N 1
ATOM 718 C CA . HIS A 1 94 ? 21.994 5.012 -22.117 1.00 87.12 94 HIS A CA 1
ATOM 719 C C . HIS A 1 94 ? 20.490 5.038 -21.834 1.00 87.12 94 HIS A C 1
ATOM 721 O O . HIS A 1 94 ? 19.837 3.995 -21.868 1.00 87.12 94 HIS A O 1
ATOM 727 N N . GLY A 1 95 ? 19.958 6.242 -21.625 1.00 90.69 95 GLY A N 1
ATOM 728 C CA . GLY A 1 95 ? 18.542 6.467 -21.351 1.00 90.69 95 GLY A CA 1
ATOM 729 C C . GLY A 1 95 ? 18.160 6.237 -19.890 1.00 90.69 95 GLY A C 1
ATOM 730 O O . GLY A 1 95 ? 18.983 5.853 -19.052 1.00 90.69 95 GLY A O 1
ATOM 731 N N . SER A 1 96 ? 16.895 6.507 -19.598 1.00 94.25 96 SER A N 1
ATOM 732 C CA . SER A 1 96 ? 16.292 6.330 -18.279 1.00 94.25 96 SER A CA 1
ATOM 733 C C . SER A 1 96 ? 15.258 5.208 -18.280 1.00 94.25 96 SER A C 1
ATOM 735 O O . SER A 1 96 ? 14.651 4.885 -19.299 1.00 94.25 96 SER A O 1
ATOM 737 N N . LEU A 1 97 ? 15.032 4.634 -17.105 1.00 96.12 97 LEU A N 1
ATOM 738 C CA . LEU A 1 97 ? 13.956 3.689 -16.847 1.00 96.12 97 LEU A CA 1
ATOM 739 C C . LEU A 1 97 ? 12.931 4.321 -15.909 1.00 96.12 97 LEU A C 1
ATOM 741 O O . LEU A 1 97 ? 13.286 4.970 -14.922 1.00 96.12 97 LEU A O 1
ATOM 745 N N . ASN A 1 98 ? 11.658 4.093 -16.210 1.00 96.06 98 ASN A N 1
ATOM 746 C CA . ASN A 1 98 ? 10.533 4.406 -15.344 1.00 96.06 98 ASN A CA 1
ATOM 747 C C . ASN A 1 98 ? 10.146 3.154 -14.568 1.00 96.06 98 ASN A C 1
ATOM 749 O O . ASN A 1 98 ? 9.842 2.117 -15.152 1.00 96.06 98 ASN A O 1
ATOM 753 N N . PHE A 1 99 ? 10.135 3.261 -13.250 1.00 97.00 99 PHE A N 1
ATOM 754 C CA . PHE A 1 99 ? 9.808 2.175 -12.346 1.00 97.00 99 PHE A CA 1
ATOM 755 C C . PHE A 1 99 ? 8.456 2.437 -11.707 1.00 97.00 99 PHE A C 1
ATOM 757 O O . PHE A 1 99 ? 8.203 3.532 -11.199 1.00 97.00 99 PHE A O 1
ATOM 764 N N . VAL A 1 100 ? 7.618 1.408 -11.677 1.00 97.12 100 VAL A N 1
ATOM 765 C CA . VAL A 1 100 ? 6.404 1.380 -10.862 1.00 97.12 100 VAL A CA 1
ATOM 766 C C . VAL A 1 100 ? 6.533 0.218 -9.898 1.00 97.12 100 VAL A C 1
ATOM 768 O O . VAL A 1 100 ? 6.907 -0.888 -10.294 1.00 97.12 100 VAL A O 1
ATOM 771 N N . ALA A 1 101 ? 6.255 0.481 -8.627 1.00 96.12 101 ALA A N 1
ATOM 772 C CA . ALA A 1 101 ? 6.429 -0.488 -7.564 1.00 96.12 101 ALA A CA 1
ATOM 773 C C . ALA A 1 101 ? 5.228 -0.504 -6.628 1.00 96.12 101 ALA A C 1
ATOM 775 O O . ALA A 1 101 ? 4.591 0.523 -6.385 1.00 96.12 101 ALA A O 1
ATOM 776 N N . TYR A 1 102 ? 4.972 -1.670 -6.048 1.00 94.38 102 TYR A N 1
ATOM 777 C CA . TYR A 1 102 ? 4.074 -1.797 -4.912 1.00 94.38 102 TYR A CA 1
ATOM 778 C C . TYR A 1 102 ? 4.681 -2.677 -3.831 1.00 94.38 102 TYR A C 1
ATOM 780 O O . TYR A 1 102 ? 5.532 -3.539 -4.074 1.00 94.38 102 TYR A O 1
ATOM 788 N N . SER A 1 103 ? 4.211 -2.446 -2.617 1.00 91.94 103 SER A N 1
ATOM 789 C CA . SER A 1 103 ? 4.473 -3.293 -1.469 1.00 91.94 103 SER A CA 1
ATOM 790 C C . SER A 1 103 ? 3.245 -3.307 -0.569 1.00 91.94 103 SER A C 1
ATOM 792 O O . SER A 1 103 ? 2.293 -2.546 -0.755 1.00 91.94 103 SER A O 1
ATOM 794 N N . HIS A 1 104 ? 3.253 -4.211 0.394 1.00 87.38 104 HIS A N 1
ATOM 795 C CA . HIS A 1 104 ? 2.229 -4.285 1.410 1.00 87.38 104 HIS A CA 1
ATOM 796 C C . HIS A 1 104 ? 2.828 -4.772 2.729 1.00 87.38 104 HIS A C 1
ATOM 798 O O . HIS A 1 104 ? 3.897 -5.392 2.760 1.00 87.38 104 HIS A O 1
ATOM 804 N N . SER A 1 105 ? 2.115 -4.524 3.827 1.00 79.06 105 SER A N 1
ATOM 805 C CA . SER A 1 105 ? 2.527 -4.987 5.151 1.00 79.06 105 SER A CA 1
ATOM 806 C C . SER A 1 105 ? 2.562 -6.513 5.192 1.00 79.06 105 SER A C 1
ATOM 808 O O . SER A 1 105 ? 1.947 -7.193 4.368 1.00 79.06 105 SER A O 1
ATOM 810 N N . GLY A 1 106 ? 3.329 -7.072 6.130 1.00 70.12 106 GLY A N 1
ATOM 811 C CA . GLY A 1 106 ? 3.517 -8.519 6.221 1.00 70.12 106 GLY A CA 1
ATOM 812 C C . GLY A 1 106 ? 2.197 -9.302 6.241 1.00 70.12 106 GLY A C 1
ATOM 813 O O . GLY A 1 106 ? 1.220 -8.895 6.869 1.00 70.12 106 GLY A O 1
ATOM 814 N N . GLY A 1 107 ? 2.197 -10.456 5.580 1.00 75.75 107 GLY A N 1
ATOM 815 C CA . GLY A 1 107 ? 1.014 -11.273 5.328 1.00 75.75 107 GLY A CA 1
ATOM 816 C C . GLY A 1 107 ? 0.965 -11.704 3.866 1.00 75.75 107 GLY A C 1
ATOM 817 O O . GLY A 1 107 ? 1.730 -11.205 3.040 1.00 75.75 107 GLY A O 1
ATOM 818 N N . GLU A 1 108 ? 0.074 -12.636 3.554 1.00 78.94 108 GLU A N 1
ATOM 819 C CA . GLU A 1 108 ? -0.156 -13.066 2.177 1.00 78.94 108 GLU A CA 1
ATOM 820 C C . GLU A 1 108 ? -1.185 -12.157 1.509 1.00 78.94 108 GLU A C 1
ATOM 822 O O . GLU A 1 108 ? -2.254 -11.900 2.076 1.00 78.94 108 GLU A O 1
ATOM 827 N N . TRP A 1 109 ? -0.851 -11.676 0.310 1.00 84.50 109 TRP A N 1
ATOM 828 C CA . TRP A 1 109 ? -1.801 -10.976 -0.545 1.00 84.50 109 TRP A CA 1
ATOM 829 C C . TRP A 1 109 ? -2.891 -11.952 -0.980 1.00 84.50 109 TRP A C 1
ATOM 831 O O . TRP A 1 109 ? -2.614 -13.075 -1.397 1.00 84.50 109 TRP A O 1
ATOM 841 N N . THR A 1 110 ? -4.141 -11.521 -0.879 1.00 78.06 110 THR A N 1
ATOM 842 C CA . THR A 1 110 ? -5.300 -12.299 -1.313 1.00 78.06 110 THR A CA 1
ATOM 843 C C . THR A 1 110 ? -6.172 -11.409 -2.182 1.00 78.06 110 THR A C 1
ATOM 845 O O . THR A 1 110 ? -6.507 -10.309 -1.751 1.00 78.06 110 THR A O 1
ATOM 848 N N . GLY A 1 111 ? -6.566 -11.879 -3.365 1.00 83.81 111 GLY A N 1
ATOM 849 C CA . GLY A 1 111 ? -7.419 -11.129 -4.291 1.00 83.81 111 GLY A CA 1
ATOM 850 C C . GLY A 1 111 ? -6.744 -10.879 -5.636 1.00 83.81 111 GLY A C 1
ATOM 851 O O . GLY A 1 111 ? -5.839 -11.612 -6.023 1.00 83.81 111 GLY A O 1
ATOM 852 N N . ALA A 1 112 ? -7.213 -9.860 -6.359 1.00 88.62 112 ALA A N 1
ATOM 853 C CA . ALA A 1 112 ? -6.638 -9.482 -7.645 1.00 88.62 112 ALA A CA 1
ATOM 854 C C . ALA A 1 112 ? -5.221 -8.920 -7.464 1.00 88.62 112 ALA A C 1
ATOM 856 O O . ALA A 1 112 ? -4.999 -8.038 -6.630 1.00 88.62 112 ALA A O 1
ATOM 857 N N . ASP A 1 113 ? -4.273 -9.415 -8.256 1.00 90.31 113 ASP A N 1
ATOM 858 C CA . ASP A 1 113 ? -2.910 -8.895 -8.255 1.0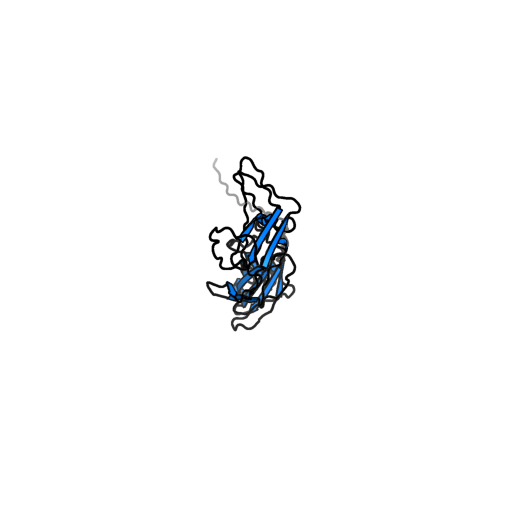0 90.31 113 ASP A CA 1
ATOM 859 C C . ASP A 1 113 ? -2.858 -7.488 -8.868 1.00 90.31 113 ASP A C 1
ATOM 861 O O . ASP A 1 113 ? -3.555 -7.205 -9.852 1.00 90.31 113 ASP A O 1
ATOM 865 N N . PRO A 1 114 ? -2.011 -6.592 -8.333 1.00 95.38 114 PRO A N 1
ATOM 866 C CA . PRO A 1 114 ? -1.708 -5.336 -8.993 1.00 95.38 114 PRO A CA 1
ATOM 867 C C . PRO A 1 114 ? -1.138 -5.531 -10.399 1.00 95.38 114 PRO A C 1
ATOM 869 O O . PRO A 1 114 ? -0.174 -6.263 -10.616 1.00 95.38 114 PRO A O 1
ATOM 872 N N . VAL A 1 115 ? -1.694 -4.797 -11.357 1.00 97.00 115 VAL A N 1
ATOM 873 C CA . VAL A 1 115 ? -1.176 -4.711 -12.723 1.00 97.00 115 VAL A CA 1
ATOM 874 C C . VAL A 1 115 ? -0.376 -3.425 -12.854 1.00 97.00 115 VAL A C 1
ATOM 876 O O . VAL A 1 115 ? -0.949 -2.335 -12.856 1.00 97.00 115 VAL A O 1
ATOM 879 N N . LEU A 1 116 ? 0.942 -3.558 -12.977 1.00 97.38 116 LEU A N 1
ATOM 880 C CA . LEU A 1 116 ? 1.869 -2.444 -13.172 1.00 97.38 116 LEU A CA 1
ATOM 881 C C . LEU A 1 116 ? 1.955 -2.072 -14.657 1.00 97.38 116 LEU A C 1
ATOM 883 O O . LEU A 1 116 ? 2.015 -2.946 -15.522 1.00 97.38 116 LEU A O 1
ATOM 887 N N . LYS A 1 117 ? 1.932 -0.774 -14.953 1.00 95.19 117 LYS A N 1
ATOM 888 C CA . LYS A 1 117 ? 1.923 -0.194 -16.303 1.00 95.19 117 LYS A CA 1
ATOM 889 C C . LYS A 1 117 ? 2.918 0.960 -16.369 1.00 95.19 117 LYS A C 1
ATOM 891 O O . LYS A 1 117 ? 3.268 1.540 -15.346 1.00 95.19 117 LYS A O 1
ATOM 896 N N . LYS A 1 118 ? 3.315 1.357 -17.579 1.00 91.94 118 LYS A N 1
ATOM 897 C CA . LYS A 1 118 ? 4.235 2.489 -17.787 1.00 91.94 118 LYS A CA 1
ATOM 898 C C . LYS A 1 118 ? 3.746 3.811 -17.179 1.00 91.94 118 LYS A C 1
ATOM 900 O O . LYS A 1 118 ? 4.547 4.677 -16.859 1.00 91.94 118 LYS A O 1
ATOM 905 N N . ASP A 1 119 ? 2.432 3.979 -17.071 1.00 90.31 119 ASP A N 1
ATOM 906 C CA . ASP A 1 119 ? 1.742 5.191 -16.626 1.00 90.31 119 ASP A CA 1
ATOM 907 C C . ASP A 1 119 ? 1.036 5.006 -15.278 1.00 90.31 119 ASP A C 1
ATOM 909 O O . ASP A 1 119 ? 0.229 5.847 -14.882 1.00 90.31 119 ASP A O 1
ATOM 913 N N . GLY A 1 120 ? 1.370 3.945 -14.538 1.00 94.81 120 GLY A N 1
ATOM 914 C CA . GLY A 1 120 ? 0.885 3.734 -13.181 1.00 94.81 120 GLY A CA 1
ATOM 915 C C . GLY A 1 120 ? 0.526 2.282 -12.897 1.00 94.81 120 GLY A C 1
ATOM 916 O O . GLY A 1 120 ? 1.251 1.366 -13.275 1.00 94.81 120 GLY A O 1
ATOM 917 N N . ALA A 1 121 ? -0.574 2.045 -12.189 1.00 97.19 121 ALA A N 1
ATOM 918 C CA . ALA A 1 121 ? -0.984 0.694 -11.816 1.00 97.19 121 ALA A CA 1
ATOM 919 C C . ALA A 1 121 ? -2.493 0.574 -11.616 1.00 97.19 121 ALA A C 1
ATOM 921 O O . ALA A 1 121 ? -3.179 1.559 -11.362 1.00 97.19 121 ALA A O 1
ATOM 922 N N . THR A 1 122 ? -3.021 -0.645 -11.692 1.00 97.44 122 THR A N 1
ATOM 923 C CA . THR A 1 122 ? -4.437 -0.916 -11.413 1.00 97.44 122 THR A CA 1
ATOM 924 C C . THR A 1 122 ? -4.628 -2.153 -10.552 1.00 97.44 122 THR A C 1
ATOM 926 O O . THR A 1 122 ? -3.878 -3.116 -10.687 1.00 97.44 122 THR A O 1
ATOM 929 N N . ILE A 1 123 ? -5.674 -2.152 -9.726 1.00 96.94 123 ILE A N 1
ATOM 930 C CA . ILE A 1 123 ? -6.208 -3.349 -9.061 1.00 96.94 123 ILE A CA 1
ATOM 931 C C . ILE A 1 123 ? -7.701 -3.387 -9.374 1.00 96.94 123 ILE A C 1
ATOM 933 O O . ILE A 1 123 ? -8.421 -2.459 -9.009 1.00 96.94 123 ILE A O 1
ATOM 937 N N . ASP A 1 124 ? -8.176 -4.417 -10.073 1.00 94.38 124 ASP A N 1
ATOM 938 C CA . ASP A 1 124 ? -9.549 -4.409 -10.598 1.00 94.38 124 ASP A CA 1
ATOM 939 C C . ASP A 1 124 ? -10.626 -4.532 -9.510 1.00 94.38 124 ASP A C 1
ATOM 941 O O . ASP A 1 124 ? -11.687 -3.925 -9.638 1.00 94.38 124 ASP A O 1
ATOM 945 N N . ALA A 1 125 ? -10.346 -5.265 -8.431 1.00 92.50 125 ALA A N 1
ATOM 946 C CA . ALA A 1 125 ? -11.256 -5.431 -7.300 1.00 92.50 125 ALA A CA 1
ATOM 947 C C . ALA A 1 125 ? -10.462 -5.598 -5.998 1.00 92.50 125 ALA A C 1
ATOM 949 O O . ALA A 1 125 ? -10.308 -6.704 -5.481 1.00 92.50 125 ALA A O 1
ATOM 950 N N . PHE A 1 126 ? -9.903 -4.501 -5.484 1.00 94.69 126 PHE A N 1
ATOM 951 C CA . PHE A 1 126 ? -9.210 -4.536 -4.199 1.00 94.69 126 PHE A CA 1
ATOM 952 C C . PHE A 1 126 ? -10.224 -4.692 -3.064 1.00 94.69 126 PHE A C 1
ATOM 954 O O . PHE A 1 126 ? -11.229 -3.983 -3.039 1.00 94.69 126 PHE A O 1
ATOM 961 N N . GLU A 1 127 ? -9.948 -5.589 -2.121 1.00 93.12 127 GLU A N 1
ATOM 962 C CA . GLU A 1 127 ? -10.796 -5.869 -0.961 1.00 93.12 127 GLU A CA 1
ATOM 963 C C . GLU A 1 127 ? -9.912 -6.046 0.286 1.00 93.12 127 GLU A C 1
ATOM 965 O O . GLU A 1 127 ? -9.134 -7.003 0.359 1.00 93.12 127 GLU A O 1
ATOM 970 N N . PRO A 1 128 ? -9.992 -5.145 1.287 1.00 91.62 128 PRO A N 1
ATOM 971 C CA . PRO A 1 128 ? -9.388 -5.402 2.586 1.00 91.62 128 PRO A CA 1
ATOM 972 C C . PRO A 1 128 ? -10.005 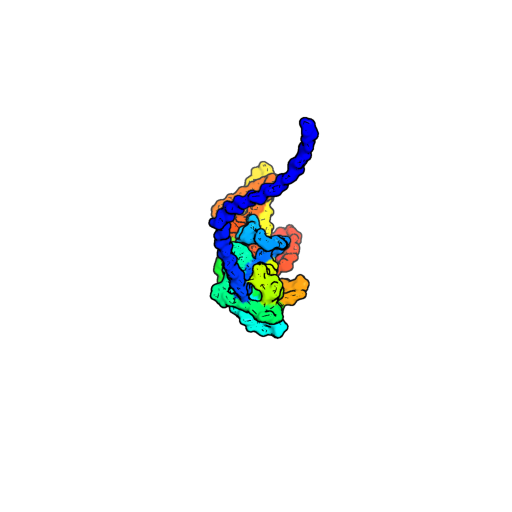-6.650 3.221 1.00 91.62 128 PRO A C 1
ATOM 974 O O . PRO A 1 128 ? -11.216 -6.861 3.174 1.00 91.62 128 PRO A O 1
ATOM 977 N N . LYS A 1 129 ? -9.187 -7.450 3.905 1.00 90.62 129 LYS A N 1
ATOM 978 C CA . LYS A 1 129 ? -9.692 -8.610 4.644 1.00 90.62 129 LYS A CA 1
ATOM 979 C C . LYS A 1 129 ? -10.752 -8.218 5.680 1.00 90.62 129 LYS A C 1
ATOM 981 O O . LYS A 1 129 ? -10.681 -7.168 6.317 1.00 90.62 129 LYS A O 1
ATOM 986 N N . SER A 1 130 ? -11.712 -9.115 5.896 1.00 89.50 130 SER A N 1
ATOM 987 C CA . SER A 1 130 ? -12.807 -8.917 6.855 1.00 89.50 130 SER A CA 1
ATOM 988 C C . SER A 1 130 ? -12.328 -8.828 8.309 1.00 89.50 130 SER A C 1
ATOM 990 O O . SER A 1 130 ? -12.867 -8.052 9.103 1.00 89.50 130 SER A O 1
ATOM 992 N N . ALA A 1 131 ? -11.301 -9.603 8.663 1.00 88.56 131 ALA A N 1
ATOM 993 C CA . ALA A 1 131 ? -10.644 -9.528 9.958 1.00 88.56 131 ALA A CA 1
ATOM 994 C C . ALA A 1 131 ? -9.662 -8.348 9.981 1.00 88.56 131 ALA A C 1
ATOM 996 O O . ALA A 1 131 ? -8.658 -8.368 9.273 1.00 88.56 131 ALA A O 1
ATOM 997 N N . ILE A 1 132 ? -9.921 -7.351 10.839 1.00 87.25 132 ILE A N 1
ATOM 998 C CA . ILE A 1 132 ? -9.108 -6.122 10.930 1.00 87.25 132 ILE A CA 1
ATOM 999 C C . ILE A 1 132 ? -7.615 -6.437 11.109 1.00 87.25 132 ILE A C 1
ATOM 1001 O O . ILE A 1 132 ? -6.780 -5.877 10.412 1.00 87.25 132 ILE A O 1
ATOM 1005 N N . GLY A 1 133 ? -7.273 -7.392 11.979 1.00 83.50 133 GLY A N 1
ATOM 1006 C CA . GLY A 1 133 ? -5.879 -7.767 12.236 1.00 83.50 133 GLY A CA 1
ATOM 1007 C C . GLY A 1 133 ? -5.152 -8.481 11.090 1.00 83.50 133 GLY A C 1
ATOM 1008 O O . GLY A 1 133 ? -3.953 -8.738 11.215 1.00 83.50 133 GLY A O 1
ATOM 1009 N N . GLU A 1 134 ? -5.854 -8.815 10.007 1.00 85.38 134 GLU A N 1
ATOM 1010 C CA . GLU A 1 134 ? -5.272 -9.381 8.788 1.00 85.38 134 GLU A CA 1
ATOM 1011 C C . GLU A 1 134 ? -5.267 -8.397 7.612 1.00 85.38 134 GLU A C 1
ATOM 1013 O O . GLU A 1 134 ? -4.752 -8.733 6.547 1.00 85.38 134 GLU A O 1
ATOM 1018 N N . GLN A 1 135 ? -5.841 -7.201 7.768 1.00 87.75 135 GLN A N 1
ATOM 1019 C CA . GLN A 1 135 ? -5.833 -6.194 6.713 1.00 87.75 135 GLN A CA 1
ATOM 1020 C C . GLN A 1 135 ? -4.399 -5.754 6.415 1.00 87.75 135 GLN A C 1
ATOM 1022 O O . GLN A 1 135 ? -3.604 -5.500 7.321 1.00 87.75 135 GLN A O 1
ATOM 1027 N N . LEU A 1 136 ? -4.081 -5.674 5.126 1.00 85.88 136 LEU A N 1
ATOM 1028 C CA . LEU A 1 136 ? -2.772 -5.250 4.658 1.00 85.88 136 LEU A CA 1
ATOM 1029 C C . LEU A 1 136 ? -2.768 -3.736 4.457 1.00 85.88 136 LEU A C 1
ATOM 1031 O O . LEU A 1 136 ? -3.719 -3.168 3.921 1.00 85.88 136 LEU A O 1
ATOM 1035 N N . ASP A 1 137 ? -1.682 -3.096 4.872 1.00 86.50 137 ASP A N 1
ATOM 1036 C CA . ASP A 1 137 ? -1.389 -1.717 4.507 1.00 86.50 137 ASP A CA 1
ATOM 1037 C C . ASP A 1 137 ? -0.626 -1.741 3.190 1.00 86.50 137 ASP A C 1
ATOM 1039 O O . ASP A 1 137 ? 0.438 -2.353 3.114 1.00 86.50 137 ASP A O 1
ATOM 1043 N N . VAL A 1 138 ? -1.211 -1.160 2.148 1.00 89.94 138 VAL A N 1
ATOM 1044 C CA . VAL A 1 138 ? -0.735 -1.278 0.770 1.00 89.94 138 VAL A CA 1
ATOM 1045 C C . VAL A 1 138 ? -0.188 0.059 0.320 1.00 89.94 138 VAL A C 1
ATOM 1047 O O . VAL A 1 138 ? -0.831 1.101 0.489 1.00 89.94 138 VAL A O 1
ATOM 1050 N N . VAL A 1 139 ? 0.991 0.007 -0.287 1.00 90.88 139 VAL A N 1
ATOM 1051 C CA . VAL A 1 139 ? 1.708 1.190 -0.729 1.00 90.88 139 VAL A CA 1
ATOM 1052 C C . VAL A 1 139 ? 2.156 1.067 -2.178 1.00 90.88 139 VAL A C 1
ATOM 1054 O O . VAL A 1 139 ? 2.560 -0.006 -2.628 1.00 90.88 139 VAL A O 1
ATOM 1057 N N . PHE A 1 140 ? 2.112 2.183 -2.900 1.00 93.69 140 PHE A N 1
ATOM 1058 C CA . PHE A 1 140 ? 2.594 2.292 -4.278 1.00 93.69 140 PHE A CA 1
ATOM 1059 C C . PHE A 1 140 ? 3.638 3.390 -4.391 1.00 93.69 140 PHE A C 1
ATOM 1061 O O . PHE A 1 140 ? 3.550 4.407 -3.712 1.00 93.69 140 PHE A O 1
ATOM 1068 N N . ALA A 1 141 ? 4.614 3.183 -5.265 1.00 93.31 141 ALA A N 1
ATOM 1069 C CA . ALA A 1 141 ? 5.619 4.172 -5.600 1.00 93.31 141 ALA A CA 1
ATOM 1070 C C . ALA A 1 141 ? 5.887 4.183 -7.097 1.00 93.31 141 ALA A C 1
ATOM 1072 O O . ALA A 1 141 ? 5.605 3.234 -7.833 1.00 93.31 141 ALA A O 1
ATOM 1073 N N . GLN A 1 142 ? 6.522 5.266 -7.518 1.00 93.69 142 GLN A N 1
ATOM 1074 C CA . GLN A 1 142 ? 7.160 5.363 -8.816 1.00 93.69 142 GLN A CA 1
ATOM 1075 C C . GLN A 1 142 ? 8.473 6.121 -8.697 1.00 93.69 142 GLN A C 1
ATOM 1077 O O . GLN A 1 142 ? 8.664 6.914 -7.771 1.00 93.69 142 GLN A O 1
ATOM 1082 N N . GLY A 1 143 ? 9.343 5.920 -9.672 1.00 93.75 143 GLY A N 1
ATOM 1083 C CA . GLY A 1 143 ? 10.560 6.699 -9.809 1.00 93.75 143 GLY A CA 1
ATOM 1084 C C . GLY A 1 143 ? 11.141 6.546 -11.200 1.00 93.75 143 GLY A C 1
ATOM 1085 O O . GLY A 1 143 ? 10.954 5.520 -11.844 1.00 93.75 143 GLY A O 1
ATOM 1086 N N . THR A 1 144 ? 11.860 7.563 -11.647 1.00 95.06 144 THR A N 1
ATOM 1087 C CA . THR A 1 144 ? 12.659 7.501 -12.869 1.00 95.06 144 THR A CA 1
ATOM 1088 C C . THR A 1 144 ? 14.120 7.496 -12.460 1.00 95.06 144 THR A C 1
ATOM 1090 O O . THR A 1 144 ? 14.516 8.277 -11.593 1.00 95.06 144 THR A O 1
ATOM 1093 N N . GLY A 1 145 ? 14.912 6.613 -13.055 1.00 94.62 145 GLY A N 1
ATOM 1094 C CA . GLY A 1 145 ? 16.340 6.529 -12.780 1.00 94.62 145 GLY A CA 1
ATOM 1095 C C . GLY A 1 145 ? 17.147 6.159 -14.012 1.00 94.62 145 GLY A C 1
ATOM 1096 O O . GLY A 1 145 ? 16.596 5.706 -15.015 1.00 94.62 145 GLY A O 1
ATOM 1097 N N . ASN A 1 146 ? 18.458 6.340 -13.931 1.00 94.75 146 ASN A N 1
ATOM 1098 C CA . ASN A 1 146 ? 19.404 5.980 -14.980 1.00 94.75 146 ASN A CA 1
ATOM 1099 C C . ASN A 1 146 ? 20.718 5.466 -14.371 1.00 94.75 146 ASN A C 1
ATOM 1101 O O . ASN A 1 146 ? 20.967 5.595 -13.170 1.00 94.75 146 ASN A O 1
ATOM 1105 N N . LYS A 1 147 ? 21.581 4.899 -15.219 1.00 92.81 147 LYS A N 1
ATOM 1106 C CA . LYS A 1 147 ? 22.865 4.340 -14.783 1.00 92.81 147 LYS A CA 1
ATOM 1107 C C . LYS A 1 147 ? 23.750 5.376 -14.086 1.00 92.81 147 LYS A C 1
ATOM 1109 O O . LYS A 1 147 ? 24.230 5.127 -12.986 1.00 92.81 147 LYS A O 1
ATOM 1114 N N . THR A 1 148 ? 23.943 6.533 -14.717 1.00 91.94 148 THR A N 1
ATOM 1115 C CA . THR A 1 148 ? 24.865 7.582 -14.259 1.00 91.94 148 THR A CA 1
ATOM 1116 C C . THR A 1 148 ? 24.539 8.070 -12.851 1.00 91.94 148 THR A C 1
ATOM 1118 O O . THR A 1 148 ? 25.445 8.218 -12.034 1.00 91.94 148 THR A O 1
ATOM 1121 N N . ASP A 1 149 ? 23.257 8.267 -12.556 1.00 91.62 149 ASP A N 1
ATOM 1122 C CA . ASP A 1 149 ? 22.816 8.871 -11.301 1.00 91.62 149 ASP A CA 1
ATOM 1123 C C . ASP A 1 149 ? 22.520 7.834 -10.207 1.00 91.62 149 ASP A C 1
ATOM 1125 O O . ASP A 1 149 ? 22.536 8.165 -9.017 1.00 91.62 149 ASP A O 1
ATOM 1129 N N . ASN A 1 150 ? 22.223 6.581 -10.575 1.00 93.50 150 ASN A N 1
ATOM 1130 C CA . ASN A 1 150 ? 21.663 5.602 -9.639 1.00 93.50 150 ASN A CA 1
ATOM 1131 C C . ASN A 1 150 ? 22.459 4.300 -9.486 1.00 93.50 150 ASN A C 1
ATOM 1133 O O . ASN A 1 150 ? 22.204 3.593 -8.515 1.00 93.50 150 ASN A O 1
ATOM 1137 N N . GLU A 1 151 ? 23.440 3.983 -10.338 1.00 87.94 151 GLU A N 1
ATOM 1138 C CA . GLU A 1 151 ? 24.228 2.738 -10.217 1.00 87.94 151 GLU A CA 1
ATOM 1139 C C . GLU A 1 151 ? 24.989 2.658 -8.884 1.00 87.94 151 GLU A C 1
ATOM 1141 O O . GLU A 1 151 ? 24.964 1.638 -8.204 1.00 87.94 151 GLU A O 1
ATOM 1146 N N . ALA A 1 152 ? 25.611 3.758 -8.451 1.00 85.00 152 ALA A N 1
ATOM 1147 C CA . ALA A 1 152 ? 26.388 3.768 -7.213 1.00 85.00 152 ALA A CA 1
ATOM 1148 C C . ALA A 1 152 ? 25.526 3.848 -5.940 1.00 85.00 152 ALA A C 1
ATOM 1150 O O . ALA A 1 152 ? 26.008 3.522 -4.854 1.00 85.00 152 ALA A O 1
ATOM 1151 N N . GLY A 1 153 ? 24.290 4.347 -6.023 1.00 83.06 153 GLY A N 1
ATOM 1152 C CA . GLY A 1 153 ? 23.500 4.735 -4.847 1.00 83.06 153 GLY A CA 1
ATOM 1153 C C . GLY A 1 153 ? 22.131 4.077 -4.716 1.00 83.06 153 GLY A C 1
ATOM 1154 O O . GLY A 1 153 ? 21.499 4.242 -3.672 1.00 83.06 153 GLY A O 1
ATOM 1155 N N . GLY A 1 154 ? 21.657 3.392 -5.755 1.00 87.69 154 GLY A N 1
ATOM 1156 C CA . GLY A 1 154 ? 20.285 2.913 -5.860 1.00 87.69 154 GLY A CA 1
ATOM 1157 C C . GLY A 1 154 ? 19.264 4.046 -6.024 1.00 87.69 154 GLY A C 1
ATOM 1158 O O . GLY A 1 154 ? 19.453 5.186 -5.567 1.00 87.69 154 GLY A O 1
ATOM 1159 N N . LEU A 1 155 ? 18.138 3.727 -6.660 1.00 91.56 155 LEU A N 1
ATOM 1160 C CA . LEU A 1 155 ? 17.033 4.668 -6.840 1.00 91.56 155 LEU A CA 1
ATOM 1161 C C . LEU A 1 155 ? 16.167 4.724 -5.573 1.00 91.56 155 LEU A C 1
ATOM 1163 O O . LEU A 1 155 ? 15.737 3.692 -5.063 1.00 91.56 155 LEU A O 1
ATOM 1167 N N . LEU A 1 156 ? 15.890 5.928 -5.062 1.00 90.25 156 LEU A N 1
ATOM 1168 C CA . LEU A 1 156 ? 14.942 6.116 -3.961 1.00 90.25 156 LEU A CA 1
ATOM 1169 C C . LEU A 1 156 ? 13.506 6.113 -4.498 1.00 90.25 156 LEU A C 1
ATOM 1171 O O . LEU A 1 156 ? 13.137 6.979 -5.288 1.00 90.25 156 LEU A O 1
ATOM 1175 N N . LEU A 1 157 ? 12.688 5.187 -4.008 1.00 90.44 157 LEU A N 1
ATOM 1176 C CA . LEU A 1 157 ? 11.252 5.139 -4.252 1.00 90.44 157 LEU A CA 1
ATOM 1177 C C . LEU A 1 157 ? 10.495 5.674 -3.034 1.00 90.44 157 LEU A C 1
ATOM 1179 O O . LEU A 1 157 ? 10.648 5.168 -1.920 1.00 90.44 157 LEU A O 1
ATOM 1183 N N . ASN A 1 158 ? 9.671 6.697 -3.259 1.00 88.69 158 ASN A N 1
ATOM 1184 C CA . ASN A 1 158 ? 8.787 7.258 -2.240 1.00 88.69 158 ASN A CA 1
ATOM 1185 C C . ASN A 1 158 ? 7.406 6.617 -2.380 1.00 88.69 158 ASN A C 1
ATOM 1187 O O . ASN A 1 158 ? 6.733 6.806 -3.392 1.00 88.69 158 ASN A O 1
ATOM 1191 N N . PHE A 1 159 ? 7.023 5.843 -1.375 1.00 89.00 159 PHE A N 1
ATOM 1192 C CA . PHE A 1 159 ? 5.791 5.076 -1.324 1.00 89.00 159 PHE A CA 1
ATOM 1193 C C . PHE A 1 159 ? 4.667 5.864 -0.649 1.00 89.00 159 PHE A C 1
ATOM 1195 O O . PHE A 1 159 ? 4.841 6.425 0.438 1.00 89.00 159 PHE A O 1
ATOM 1202 N N . ASP A 1 160 ? 3.496 5.846 -1.276 1.00 88.81 160 ASP A N 1
ATOM 1203 C CA . ASP A 1 160 ? 2.257 6.414 -0.761 1.00 88.81 160 ASP A CA 1
ATOM 1204 C C . ASP A 1 160 ? 1.325 5.308 -0.263 1.00 88.81 160 ASP A C 1
ATOM 1206 O O . ASP A 1 160 ? 1.127 4.299 -0.945 1.00 88.81 160 ASP A O 1
ATOM 1210 N N . HIS A 1 161 ? 0.696 5.526 0.891 1.00 88.88 161 HIS A N 1
ATOM 1211 C CA . HIS A 1 161 ? -0.406 4.686 1.357 1.00 88.88 161 HIS A CA 1
ATOM 1212 C C . HIS A 1 161 ? -1.647 4.913 0.499 1.00 88.88 161 HIS A C 1
ATOM 1214 O O . HIS A 1 161 ? -2.063 6.053 0.282 1.00 88.88 161 HIS A O 1
ATOM 1220 N N . ILE A 1 162 ? -2.275 3.825 0.053 1.00 91.06 162 ILE A N 1
ATOM 1221 C CA . ILE A 1 162 ? -3.462 3.903 -0.816 1.00 91.06 162 ILE A CA 1
ATOM 1222 C C . ILE A 1 162 ? -4.781 3.777 -0.039 1.00 91.06 162 ILE A C 1
ATOM 1224 O O . ILE A 1 162 ? -5.857 4.006 -0.596 1.00 91.06 162 ILE A O 1
ATOM 1228 N N . LEU A 1 163 ? -4.691 3.396 1.239 1.00 90.38 163 LEU A N 1
ATOM 1229 C CA . LEU A 1 163 ? -5.809 3.147 2.145 1.00 90.38 163 LEU A CA 1
ATOM 1230 C C . LEU A 1 163 ? -5.886 4.200 3.250 1.00 90.38 163 LEU A C 1
ATOM 1232 O O . LEU A 1 163 ? -4.909 4.864 3.585 1.00 90.38 163 LEU A O 1
ATOM 1236 N N . SER A 1 164 ? -7.068 4.329 3.845 1.00 87.75 164 SER A N 1
ATOM 1237 C CA . SER A 1 164 ? -7.300 5.165 5.023 1.00 87.75 164 SER A CA 1
ATOM 1238 C C . SER A 1 164 ? -7.235 4.329 6.295 1.00 87.75 164 SER A C 1
ATOM 1240 O O . SER A 1 164 ? -7.978 3.358 6.435 1.00 87.75 164 SER A O 1
ATOM 1242 N N . GLN A 1 165 ? -6.399 4.732 7.250 1.00 86.62 165 GLN A N 1
ATOM 1243 C CA . GLN A 1 165 ? -6.378 4.128 8.580 1.00 86.62 165 GLN A CA 1
ATOM 1244 C C . GLN A 1 165 ? -7.371 4.830 9.512 1.00 86.62 165 GLN A C 1
ATOM 1246 O O . GLN A 1 165 ? -7.374 6.056 9.629 1.00 86.62 165 GLN A O 1
ATOM 1251 N N . ILE A 1 166 ? -8.183 4.052 10.227 1.00 84.56 166 ILE A N 1
ATOM 1252 C CA . ILE A 1 166 ? -9.088 4.580 11.253 1.00 84.56 166 ILE A CA 1
ATOM 1253 C C . ILE A 1 166 ? -8.416 4.577 12.621 1.00 84.56 166 ILE A C 1
ATOM 1255 O O . ILE A 1 166 ? -8.030 3.526 13.132 1.00 84.56 166 ILE A O 1
ATOM 1259 N N . LYS A 1 167 ? -8.369 5.758 13.245 1.00 85.12 167 LYS A N 1
ATOM 1260 C CA . LYS A 1 167 ? -7.985 5.937 14.646 1.00 85.12 167 LYS A CA 1
ATOM 1261 C C . LYS A 1 167 ? -9.219 5.905 15.542 1.00 85.12 167 LYS A C 1
ATOM 1263 O O . LYS A 1 167 ? -10.165 6.661 15.322 1.00 85.12 167 LYS A O 1
ATOM 1268 N N . ILE A 1 168 ? -9.195 5.061 16.570 1.00 85.56 168 ILE A N 1
ATOM 1269 C CA . ILE A 1 168 ? -10.312 4.896 17.507 1.00 85.56 168 ILE A CA 1
ATOM 1270 C C . ILE A 1 168 ? -9.826 5.212 18.910 1.00 85.56 168 ILE A C 1
ATOM 1272 O O . ILE A 1 168 ? -8.991 4.504 19.466 1.00 85.56 168 ILE A O 1
ATOM 1276 N N . VAL A 1 169 ? -10.386 6.268 19.490 1.00 87.25 169 VAL A N 1
ATOM 1277 C CA . VAL A 1 169 ? -10.066 6.713 20.843 1.00 87.25 169 VAL A CA 1
ATOM 1278 C C . VAL A 1 169 ? -11.366 6.885 21.613 1.00 87.25 169 VAL A C 1
ATOM 1280 O O . VAL A 1 169 ? -12.292 7.534 21.127 1.00 87.25 169 VAL A O 1
ATOM 1283 N N . ALA A 1 170 ? -11.435 6.312 22.811 1.00 88.25 170 ALA A N 1
ATOM 1284 C CA . ALA A 1 170 ? -12.630 6.342 23.644 1.00 88.25 170 ALA A CA 1
ATOM 1285 C C . ALA A 1 170 ? -12.315 6.810 25.069 1.00 88.25 170 ALA A C 1
ATOM 1287 O O . ALA A 1 170 ? -11.272 6.488 25.633 1.00 88.25 170 ALA A O 1
ATOM 1288 N N . LYS A 1 171 ? -13.245 7.557 25.662 1.00 88.62 171 LYS A N 1
ATOM 1289 C CA . LYS A 1 171 ? -13.258 7.917 27.086 1.00 88.62 171 LYS A CA 1
ATOM 1290 C C . LYS A 1 171 ? -14.697 7.995 27.580 1.00 88.62 171 LYS A C 1
ATOM 1292 O O . LYS A 1 171 ? -15.610 8.155 26.770 1.00 88.62 171 LYS A O 1
ATOM 1297 N N . HIS A 1 172 ? -14.892 7.945 28.891 1.00 84.44 172 HIS A N 1
ATOM 1298 C CA . HIS A 1 172 ? -16.172 8.290 29.515 1.00 84.44 172 HIS A CA 1
ATOM 1299 C C . HIS A 1 172 ? -16.010 9.520 30.411 1.00 84.44 172 HIS A C 1
ATOM 1301 O O . HIS A 1 172 ? -14.900 9.897 30.760 1.00 84.44 172 HIS A O 1
ATOM 1307 N N . SER A 1 173 ? -17.113 10.167 30.780 1.00 86.06 173 SER A N 1
ATOM 1308 C CA . SER A 1 173 ? -17.110 11.309 31.710 1.00 86.06 173 SER A CA 1
ATOM 1309 C C . SER A 1 173 ? -17.780 11.004 33.053 1.00 86.06 173 SER A C 1
ATOM 1311 O O . SER A 1 173 ? -17.815 11.868 33.922 1.00 86.06 173 SER A O 1
ATOM 1313 N N . SER A 1 174 ? -18.328 9.797 33.231 1.00 85.50 174 SER A N 1
ATOM 1314 C CA . SER A 1 174 ? -19.061 9.432 34.448 1.00 85.50 174 SER A CA 1
ATOM 1315 C C . SER A 1 174 ? -18.151 9.258 35.664 1.00 85.50 174 SER A C 1
ATOM 1317 O O . SER A 1 174 ? -17.130 8.582 35.571 1.00 85.50 174 SER A O 1
ATOM 1319 N N . ASP A 1 175 ? -18.599 9.796 36.798 1.00 86.06 175 ASP A N 1
ATOM 1320 C CA . ASP A 1 175 ? -18.023 9.589 38.135 1.00 86.06 175 ASP A CA 1
ATOM 1321 C C . ASP A 1 175 ? -18.623 8.398 38.893 1.00 86.06 175 ASP A C 1
ATOM 1323 O O . ASP A 1 175 ? -18.134 8.015 39.951 1.00 86.06 175 ASP A O 1
ATOM 1327 N N . THR A 1 176 ? -19.708 7.821 38.377 1.00 89.69 176 THR A N 1
ATOM 1328 C CA . THR A 1 176 ? -20.502 6.804 39.087 1.00 89.69 176 THR A CA 1
ATOM 1329 C C . THR A 1 176 ? -20.447 5.445 38.404 1.00 89.69 176 THR A C 1
ATOM 1331 O O . THR A 1 176 ? -20.562 4.417 39.065 1.00 89.69 176 THR A O 1
ATOM 1334 N N . TYR A 1 177 ? -20.276 5.427 37.082 1.00 88.62 177 TYR A N 1
ATOM 1335 C CA . TYR A 1 177 ? -20.330 4.211 36.283 1.00 88.62 177 TYR A CA 1
ATOM 1336 C C . TYR A 1 177 ? -18.972 3.872 35.678 1.00 88.62 177 TYR A C 1
ATOM 1338 O O . TYR A 1 177 ? -18.282 4.737 35.135 1.00 88.62 177 TYR A O 1
ATOM 1346 N N . THR A 1 178 ? -18.638 2.583 35.704 1.00 88.56 178 THR A N 1
ATOM 1347 C CA . THR A 1 178 ? -17.521 2.012 34.949 1.00 88.56 178 THR A CA 1
ATOM 1348 C C . THR A 1 178 ? -17.996 1.620 33.558 1.00 88.56 178 THR A C 1
ATOM 1350 O O . THR A 1 178 ? -18.982 0.897 33.415 1.00 88.56 178 THR A O 1
ATOM 1353 N N . TYR A 1 179 ? -17.267 2.061 32.535 1.00 89.94 179 TYR A N 1
ATOM 1354 C CA . TYR A 1 179 ? -17.526 1.693 31.148 1.00 89.94 179 TYR A CA 1
ATOM 1355 C C . TYR A 1 179 ? -16.446 0.739 30.659 1.00 89.94 179 TYR A C 1
ATOM 1357 O O . TYR A 1 179 ? -15.255 0.995 30.832 1.00 89.94 179 TYR A O 1
ATOM 1365 N N . LYS A 1 180 ? -16.875 -0.347 30.018 1.00 92.25 180 LYS A N 1
ATOM 1366 C CA . LYS A 1 180 ? -15.990 -1.312 29.370 1.00 92.25 180 LYS A CA 1
ATOM 1367 C C . LYS A 1 180 ? -16.422 -1.497 27.925 1.00 92.25 180 LYS A C 1
ATOM 1369 O O . LYS A 1 180 ? -17.618 -1.514 27.655 1.00 92.25 180 LYS A O 1
ATOM 1374 N N . ILE A 1 181 ? -15.465 -1.665 27.022 1.00 90.12 181 ILE A N 1
ATOM 1375 C CA . ILE A 1 181 ? -15.725 -1.960 25.610 1.00 90.12 181 ILE A CA 1
ATOM 1376 C C . ILE A 1 181 ? -15.493 -3.445 25.375 1.00 90.12 181 ILE A C 1
ATOM 1378 O O . ILE A 1 181 ? -14.401 -3.950 25.650 1.00 90.12 181 ILE A O 1
ATOM 1382 N N . LYS A 1 182 ? -16.501 -4.145 24.850 1.00 90.44 182 LYS A N 1
ATOM 1383 C CA . LYS A 1 182 ? -16.383 -5.567 24.488 1.00 90.44 182 LYS A CA 1
ATOM 1384 C C . LYS A 1 182 ? -16.010 -5.745 23.022 1.00 90.44 182 LYS A C 1
ATOM 1386 O O . LYS A 1 182 ? -15.427 -6.769 22.667 1.00 90.44 182 LYS A O 1
ATOM 1391 N N . GLY A 1 183 ? -16.278 -4.750 22.184 1.00 89.19 183 GLY A N 1
ATOM 1392 C CA . GLY A 1 183 ? -15.835 -4.783 20.802 1.00 89.19 183 GLY A CA 1
ATOM 1393 C C . GLY A 1 183 ? -16.069 -3.494 20.034 1.00 89.19 183 GLY A C 1
ATOM 1394 O O . GLY A 1 183 ? -16.653 -2.522 20.510 1.00 89.19 183 GLY A O 1
ATOM 1395 N N . ILE A 1 184 ? -15.594 -3.508 18.798 1.00 87.81 184 ILE A N 1
ATOM 1396 C CA . ILE A 1 184 ? -15.708 -2.410 17.846 1.00 87.81 184 ILE A CA 1
ATOM 1397 C C . ILE A 1 184 ? -16.366 -2.941 16.584 1.00 87.81 184 ILE A C 1
ATOM 1399 O O . ILE A 1 184 ? -16.013 -4.014 16.086 1.00 87.81 184 ILE A O 1
ATOM 1403 N N . ARG A 1 185 ? -17.293 -2.151 16.042 1.00 89.62 185 ARG A N 1
ATOM 1404 C CA . ARG A 1 185 ? -17.908 -2.393 14.741 1.00 89.62 185 ARG A CA 1
ATOM 1405 C C . ARG A 1 185 ? -17.836 -1.133 13.881 1.00 89.62 185 ARG A C 1
ATOM 1407 O O . ARG A 1 185 ? -18.332 -0.078 14.273 1.00 89.62 185 ARG A O 1
ATOM 1414 N N . ILE A 1 186 ? -17.257 -1.279 12.694 1.00 87.00 186 ILE A N 1
ATOM 1415 C CA . ILE A 1 186 ? -17.232 -0.276 11.629 1.00 87.00 186 ILE A CA 1
ATOM 1416 C C . ILE A 1 186 ? -18.182 -0.779 10.544 1.00 87.00 186 ILE A C 1
ATOM 1418 O O . ILE A 1 186 ? -17.902 -1.780 9.887 1.00 87.00 186 ILE A O 1
ATOM 1422 N N . ALA A 1 187 ? -19.342 -0.141 10.418 1.00 86.44 187 ALA A N 1
ATOM 1423 C CA . ALA A 1 187 ? -20.382 -0.525 9.464 1.00 86.44 187 ALA A CA 1
ATOM 1424 C C . ALA A 1 187 ? -20.461 0.458 8.293 1.00 86.44 187 ALA A C 1
ATOM 1426 O O . ALA A 1 187 ? -19.959 1.576 8.399 1.00 86.44 187 ALA A O 1
ATOM 1427 N N . SER A 1 188 ? -21.134 0.044 7.216 1.00 84.75 188 SER A N 1
ATOM 1428 C CA . SER A 1 188 ? -21.362 0.855 6.008 1.00 84.75 188 SER A CA 1
ATOM 1429 C C . SER A 1 188 ? -20.079 1.201 5.255 1.00 84.75 188 SER A C 1
ATOM 1431 O O . SER A 1 188 ? -19.925 2.310 4.752 1.00 84.75 188 SER A O 1
ATOM 1433 N N . VAL A 1 189 ? -19.132 0.266 5.227 1.00 87.38 189 VAL A N 1
ATOM 1434 C CA . VAL A 1 189 ? -17.855 0.439 4.533 1.00 87.38 189 VAL A CA 1
ATOM 1435 C C . VAL A 1 189 ? -17.976 -0.084 3.104 1.00 87.38 189 VAL A C 1
ATOM 1437 O O . VAL A 1 189 ? -18.484 -1.188 2.914 1.00 87.38 189 VAL A O 1
ATOM 1440 N N . GLY A 1 190 ? -17.448 0.639 2.115 1.00 89.31 190 GLY A N 1
ATOM 1441 C CA . GLY A 1 190 ? -17.225 0.080 0.779 1.00 89.31 190 GLY A CA 1
ATOM 1442 C C . GLY A 1 190 ? -16.246 -1.099 0.842 1.00 89.31 190 GLY A C 1
ATOM 1443 O O . GLY A 1 190 ? -15.068 -0.909 1.135 1.00 89.31 190 GLY A O 1
ATOM 1444 N N . GLY A 1 191 ? -16.737 -2.322 0.626 1.00 90.56 191 GLY A N 1
ATOM 1445 C CA . GLY A 1 191 ? -15.940 -3.541 0.826 1.00 90.56 191 GLY A CA 1
ATOM 1446 C C . GLY A 1 191 ? -14.942 -3.830 -0.285 1.00 90.56 191 GLY A C 1
ATOM 1447 O O . GLY A 1 191 ? -13.876 -4.371 -0.025 1.00 90.56 191 GLY A O 1
ATOM 1448 N N . SER A 1 192 ? -15.262 -3.429 -1.512 1.00 93.44 192 SER A N 1
ATOM 1449 C CA . SER A 1 192 ? -14.374 -3.583 -2.656 1.00 93.44 192 SER A CA 1
ATOM 1450 C C . SER A 1 192 ? -14.518 -2.403 -3.603 1.00 93.44 192 SER A C 1
ATOM 1452 O O . SER A 1 192 ? -15.584 -1.785 -3.671 1.00 93.44 192 SER A O 1
ATOM 1454 N N . ALA A 1 193 ? -13.444 -2.075 -4.310 1.00 94.94 193 ALA A N 1
ATOM 1455 C CA . ALA A 1 193 ? -13.440 -1.075 -5.365 1.00 94.94 193 ALA A CA 1
ATOM 1456 C C . ALA A 1 193 ? -12.276 -1.322 -6.329 1.00 94.94 193 ALA A C 1
ATOM 1458 O O . ALA A 1 193 ? -11.270 -1.952 -5.984 1.00 94.94 193 ALA A O 1
ATOM 1459 N N . LYS A 1 194 ? -12.398 -0.764 -7.531 1.00 96.06 194 LYS A N 1
ATOM 1460 C CA . LYS A 1 194 ? -11.292 -0.678 -8.476 1.00 96.06 194 LYS A CA 1
ATOM 1461 C C . LYS A 1 194 ? -10.346 0.438 -8.055 1.00 96.06 194 LYS A C 1
ATOM 1463 O O . LYS A 1 194 ? -10.777 1.573 -7.837 1.00 96.06 194 LYS A O 1
ATOM 1468 N N . TYR A 1 195 ? -9.061 0.120 -8.010 1.00 96.62 195 TYR A N 1
ATOM 1469 C CA . TYR A 1 195 ? -7.990 1.068 -7.746 1.00 96.62 195 TYR A CA 1
ATOM 1470 C C . TYR A 1 195 ? -7.227 1.404 -9.025 1.00 96.62 195 TYR A C 1
ATOM 1472 O O . TYR A 1 195 ? -6.914 0.520 -9.828 1.00 96.62 195 TYR A O 1
ATOM 1480 N N . GLU A 1 196 ? -6.886 2.678 -9.181 1.00 96.88 196 GLU A N 1
ATOM 1481 C CA . GLU A 1 196 ? -5.989 3.171 -10.217 1.00 96.88 196 GLU A CA 1
ATOM 1482 C C . GLU A 1 196 ? -4.968 4.137 -9.608 1.00 96.88 196 GLU A C 1
ATOM 1484 O O . GLU A 1 196 ? -5.316 5.130 -8.966 1.00 96.88 196 GLU A O 1
ATOM 1489 N N . TYR A 1 197 ? -3.697 3.825 -9.834 1.00 96.31 197 TYR A N 1
ATOM 1490 C CA . TYR A 1 197 ? -2.567 4.703 -9.604 1.00 96.31 197 TYR A CA 1
ATOM 1491 C C . TYR A 1 197 ? -2.159 5.340 -10.931 1.00 96.31 197 TYR A C 1
ATOM 1493 O O . TYR A 1 197 ? -1.965 4.613 -11.904 1.00 96.31 197 TYR A O 1
ATOM 1501 N N . LYS A 1 198 ? -2.018 6.665 -10.978 1.00 94.31 198 LYS A N 1
ATOM 1502 C CA . LYS A 1 198 ? -1.697 7.429 -12.189 1.00 94.31 198 LYS A CA 1
ATOM 1503 C C . LYS A 1 198 ? -0.380 8.180 -12.052 1.00 94.31 198 LYS A C 1
ATOM 1505 O O . LYS A 1 198 ? -0.246 9.083 -11.222 1.00 94.31 198 LYS A O 1
ATOM 1510 N N . PHE A 1 199 ? 0.585 7.831 -12.892 1.00 87.19 199 PHE A N 1
ATOM 1511 C CA . PHE A 1 199 ? 1.907 8.445 -12.890 1.00 87.19 199 PHE A CA 1
ATOM 1512 C C . PHE A 1 199 ? 1.834 9.914 -13.325 1.00 87.19 199 PHE A C 1
ATOM 1514 O O . PHE A 1 199 ? 1.249 10.246 -14.349 1.00 87.19 199 PHE A O 1
ATOM 1521 N N . GLY A 1 200 ? 2.452 10.804 -12.543 1.00 83.06 200 GLY A N 1
ATOM 1522 C CA . GLY A 1 200 ? 2.665 12.209 -12.897 1.00 83.06 200 GLY A CA 1
ATOM 1523 C C . GLY A 1 200 ? 1.468 13.118 -12.623 1.00 83.06 200 GLY A C 1
ATOM 1524 O O . GLY A 1 200 ? 1.582 14.331 -12.787 1.00 83.06 200 GLY A O 1
ATOM 1525 N N . GLU A 1 201 ? 0.340 12.569 -12.167 1.00 88.38 201 GLU A N 1
ATOM 1526 C CA . GLU A 1 201 ? -0.850 13.351 -11.838 1.00 88.38 201 GLU A CA 1
ATOM 1527 C C . GLU A 1 201 ? -0.832 13.855 -10.386 1.00 88.38 201 GLU A C 1
ATOM 1529 O O . GLU A 1 201 ? -0.383 13.172 -9.466 1.00 88.38 201 GLU A O 1
ATOM 1534 N N . THR A 1 202 ? -1.384 15.051 -10.149 1.00 83.88 202 THR A N 1
ATOM 1535 C CA . THR A 1 202 ? -1.556 15.597 -8.789 1.00 83.88 202 THR A CA 1
ATOM 1536 C C . THR A 1 202 ? -2.483 14.721 -7.940 1.00 83.88 202 THR A C 1
ATOM 1538 O O . THR A 1 202 ? -2.206 14.485 -6.768 1.00 83.88 202 THR A O 1
ATOM 1541 N N . ASN A 1 203 ? -3.546 14.182 -8.544 1.00 85.38 203 ASN A N 1
ATOM 1542 C CA . ASN A 1 203 ? -4.478 13.245 -7.911 1.00 85.38 203 ASN A CA 1
ATOM 1543 C C . ASN A 1 203 ? -4.184 11.813 -8.375 1.00 85.38 203 ASN A C 1
ATOM 1545 O O . ASN A 1 203 ? -5.014 11.157 -8.999 1.00 85.38 203 ASN A O 1
ATOM 1549 N N . LYS A 1 204 ? -2.968 11.346 -8.081 1.00 90.81 204 LYS A N 1
ATOM 1550 C CA . LYS A 1 204 ? -2.435 10.055 -8.539 1.00 90.81 204 LYS A CA 1
ATOM 1551 C C . LYS A 1 204 ? -3.160 8.814 -8.013 1.00 90.81 204 LYS A C 1
ATOM 1553 O O . LYS A 1 204 ? -2.922 7.742 -8.546 1.00 90.81 204 LYS A O 1
ATOM 1558 N N . HIS A 1 205 ? -4.020 8.911 -6.998 1.00 92.44 205 HIS A N 1
ATOM 1559 C CA . HIS A 1 205 ? -4.760 7.767 -6.453 1.00 92.44 205 HIS A CA 1
ATOM 1560 C C . HIS A 1 205 ? -6.254 7.924 -6.707 1.00 92.44 205 HIS A C 1
ATOM 1562 O O . HIS A 1 205 ? -6.860 8.900 -6.264 1.00 92.44 205 HIS A O 1
ATOM 1568 N N . ASN A 1 206 ? -6.851 6.947 -7.381 1.00 94.12 206 ASN A N 1
ATOM 1569 C CA . ASN A 1 206 ? -8.258 6.973 -7.738 1.00 94.12 206 ASN A CA 1
ATOM 1570 C C . ASN A 1 206 ? -8.951 5.659 -7.363 1.00 94.12 206 ASN A C 1
ATOM 1572 O O . ASN A 1 206 ? -8.447 4.567 -7.627 1.00 94.12 206 ASN A O 1
ATOM 1576 N N . TRP A 1 207 ? -10.135 5.789 -6.770 1.00 94.44 207 TRP A N 1
ATOM 1577 C CA . TRP A 1 207 ? -10.993 4.682 -6.368 1.00 94.44 207 TRP A CA 1
ATOM 1578 C C . TRP A 1 207 ? -12.315 4.791 -7.120 1.00 94.44 207 TRP A C 1
ATOM 1580 O O . TRP A 1 207 ? -12.997 5.813 -7.061 1.00 94.44 207 TRP A O 1
ATOM 1590 N N . THR A 1 208 ? -12.673 3.744 -7.857 1.00 93.62 208 THR A N 1
ATOM 1591 C CA . THR A 1 208 ? -13.858 3.720 -8.725 1.00 93.62 208 THR A CA 1
ATOM 1592 C C . THR A 1 208 ? -14.612 2.408 -8.582 1.00 93.62 208 THR A C 1
ATOM 1594 O O . THR A 1 208 ? -14.110 1.459 -7.986 1.00 93.62 208 THR A O 1
ATOM 1597 N N . ALA A 1 209 ? -15.832 2.358 -9.123 1.00 90.69 209 ALA A N 1
ATOM 1598 C CA . ALA A 1 209 ? -16.681 1.167 -9.092 1.00 90.69 209 ALA A CA 1
ATOM 1599 C C . ALA A 1 209 ? -16.769 0.518 -7.690 1.00 90.69 209 ALA A C 1
ATOM 1601 O O . ALA A 1 209 ? -16.457 -0.666 -7.549 1.00 90.69 209 ALA A O 1
ATOM 1602 N N . PRO A 1 210 ? -17.150 1.277 -6.641 1.00 90.38 210 PRO A N 1
ATOM 1603 C CA . PRO A 1 210 ? -17.340 0.688 -5.325 1.00 90.38 210 PRO A CA 1
ATOM 1604 C C . PRO A 1 210 ? -18.418 -0.396 -5.393 1.00 90.38 210 PRO A C 1
ATOM 1606 O O . PRO A 1 210 ? -19.431 -0.244 -6.085 1.00 90.38 210 PRO A O 1
ATOM 1609 N N . ALA A 1 211 ? -18.205 -1.488 -4.666 1.00 88.44 211 ALA A N 1
ATOM 1610 C CA . ALA A 1 211 ? -19.174 -2.564 -4.554 1.00 88.44 211 ALA A CA 1
ATOM 1611 C C . ALA A 1 211 ? -20.527 -2.025 -4.065 1.00 88.44 211 ALA A C 1
ATOM 1613 O O . ALA A 1 211 ? -20.597 -1.196 -3.159 1.00 88.44 211 ALA A O 1
ATOM 1614 N N . ALA A 1 212 ? -21.618 -2.537 -4.640 1.00 84.62 212 ALA A N 1
ATOM 1615 C CA . ALA A 1 212 ? -22.971 -2.100 -4.293 1.00 84.62 212 ALA A CA 1
ATOM 1616 C C . ALA A 1 212 ? -23.375 -2.466 -2.853 1.00 84.62 212 ALA A C 1
ATOM 1618 O O . ALA A 1 212 ? -24.309 -1.890 -2.298 1.00 84.62 212 ALA A O 1
ATOM 1619 N N . THR A 1 213 ? -22.712 -3.462 -2.264 1.00 84.88 213 THR A N 1
ATOM 1620 C CA . THR A 1 213 ? -22.982 -3.928 -0.905 1.00 84.88 213 THR A CA 1
ATOM 1621 C C . THR A 1 213 ? -21.889 -3.454 0.036 1.00 84.88 213 THR A C 1
ATOM 1623 O O . THR A 1 213 ? -20.707 -3.725 -0.170 1.00 84.88 213 THR A O 1
ATOM 1626 N N . ASN A 1 214 ? -22.310 -2.776 1.101 1.00 88.56 214 ASN A N 1
ATOM 1627 C CA . ASN A 1 214 ? -21.418 -2.391 2.180 1.00 88.56 214 ASN A CA 1
ATOM 1628 C C . ASN A 1 214 ? -21.032 -3.598 3.037 1.00 88.56 214 ASN A C 1
ATOM 1630 O O . ASN A 1 214 ? -21.831 -4.511 3.257 1.00 88.56 214 ASN A O 1
ATOM 1634 N N . VAL A 1 215 ? -19.833 -3.544 3.601 1.00 90.50 215 VAL A N 1
ATOM 1635 C CA . VAL A 1 215 ? -19.321 -4.530 4.549 1.00 90.50 215 VAL A CA 1
ATOM 1636 C C . VAL A 1 215 ? -19.252 -3.960 5.959 1.00 90.50 215 VAL A C 1
ATOM 1638 O O . VAL A 1 215 ? -19.433 -2.763 6.214 1.00 90.50 215 VAL A O 1
ATOM 1641 N N . VAL A 1 216 ? -19.011 -4.868 6.898 1.00 90.44 216 VAL A N 1
ATOM 1642 C CA . VAL A 1 216 ? -18.836 -4.570 8.312 1.00 90.44 216 VAL A CA 1
ATOM 1643 C C . VAL A 1 216 ? -17.513 -5.167 8.759 1.00 90.44 216 VAL A C 1
ATOM 1645 O O . VAL A 1 216 ? -17.346 -6.385 8.725 1.00 90.44 216 VAL A O 1
ATOM 1648 N N . TYR A 1 217 ? -16.622 -4.325 9.269 1.00 90.75 217 TYR A N 1
ATOM 1649 C CA . TYR A 1 217 ? -15.434 -4.782 9.979 1.00 90.75 217 TYR A CA 1
ATOM 1650 C C . TYR A 1 217 ? -15.712 -4.789 11.473 1.00 90.75 217 TYR A C 1
ATOM 1652 O O . TYR A 1 217 ? -16.234 -3.820 12.031 1.00 90.75 217 TYR A O 1
ATOM 1660 N N . LYS A 1 218 ? -15.396 -5.905 12.130 1.00 89.75 218 LYS A N 1
ATOM 1661 C CA . LYS A 1 218 ? -15.658 -6.086 13.556 1.00 89.75 218 LYS A CA 1
ATOM 1662 C C . LYS A 1 218 ? -14.468 -6.703 14.271 1.00 89.75 218 LYS A C 1
ATOM 1664 O O . LYS A 1 218 ? -13.787 -7.571 13.730 1.00 89.75 218 LYS A O 1
ATOM 1669 N N . LYS A 1 219 ? -14.273 -6.285 15.517 1.00 88.44 219 LYS A N 1
ATOM 1670 C CA . LYS A 1 219 ? -13.379 -6.926 16.476 1.00 88.44 219 LYS A CA 1
ATOM 1671 C C . LYS A 1 219 ? -14.122 -7.080 17.789 1.00 88.44 219 LYS A C 1
ATOM 1673 O O . LYS A 1 219 ? -14.540 -6.090 18.378 1.00 88.44 219 LYS A O 1
ATOM 1678 N N . GLU A 1 220 ? -14.241 -8.313 18.251 1.00 90.06 220 GLU A N 1
ATOM 1679 C CA . GLU A 1 220 ? -14.614 -8.605 19.630 1.00 90.06 220 GLU A CA 1
ATOM 1680 C C . GLU A 1 220 ? -13.330 -8.860 20.422 1.00 90.06 220 GLU A C 1
ATOM 1682 O O . GLU A 1 220 ? -12.393 -9.492 19.926 1.00 90.06 220 GLU A O 1
ATOM 1687 N N . PHE A 1 221 ? -13.255 -8.299 21.624 1.00 88.31 221 PHE A N 1
ATOM 1688 C CA . PHE A 1 221 ? -12.127 -8.487 22.523 1.00 88.31 221 PHE A CA 1
ATOM 1689 C C . PHE A 1 221 ? -12.404 -9.671 23.442 1.00 88.31 221 PHE A C 1
ATOM 1691 O O . PHE A 1 221 ? -13.487 -9.762 24.026 1.00 88.31 221 PHE A O 1
ATOM 1698 N N . ASP A 1 222 ? -11.420 -10.552 23.626 1.00 88.38 222 ASP A N 1
ATOM 1699 C CA . ASP A 1 222 ? -11.554 -11.707 24.522 1.00 88.38 222 ASP A CA 1
ATOM 1700 C C . ASP A 1 222 ? -11.893 -11.249 25.944 1.00 88.38 222 ASP A C 1
ATOM 1702 O O . ASP A 1 222 ? -12.845 -11.738 26.555 1.00 88.38 222 ASP A O 1
ATOM 1706 N N . GLN A 1 223 ? -11.200 -10.206 26.410 1.00 90.00 223 GLN A N 1
ATOM 1707 C CA . GLN A 1 223 ? -11.507 -9.491 27.644 1.00 90.00 223 GLN A CA 1
ATOM 1708 C C . GLN A 1 223 ? -11.996 -8.069 27.343 1.00 90.00 223 GLN A C 1
ATOM 1710 O O . GLN A 1 223 ? -11.422 -7.409 26.474 1.00 90.00 223 GLN A O 1
ATOM 1715 N N . PRO A 1 224 ? -13.038 -7.579 28.041 1.00 90.69 224 PRO A N 1
ATOM 1716 C CA . PRO A 1 224 ? -13.465 -6.193 27.911 1.00 90.69 224 PRO A CA 1
ATOM 1717 C C . PRO A 1 224 ? -12.329 -5.224 28.255 1.00 90.69 224 PRO A C 1
ATOM 1719 O O . PRO A 1 224 ? -11.562 -5.463 29.187 1.00 90.69 224 PRO A O 1
ATOM 1722 N N . ILE A 1 225 ? -12.256 -4.111 27.532 1.00 90.12 225 ILE A N 1
ATOM 1723 C CA . ILE A 1 225 ? -11.278 -3.049 27.773 1.00 90.12 225 ILE A CA 1
ATOM 1724 C C . ILE A 1 225 ? -11.916 -1.993 28.667 1.00 90.12 225 ILE A C 1
ATOM 1726 O O . ILE A 1 225 ? -12.928 -1.402 28.292 1.00 90.12 225 ILE A O 1
ATOM 1730 N N . ASP A 1 226 ? -11.321 -1.748 29.831 1.00 90.88 226 ASP A N 1
ATOM 1731 C CA . ASP A 1 226 ? -11.746 -0.679 30.731 1.00 90.88 226 ASP A CA 1
ATOM 1732 C C . ASP A 1 226 ? -11.461 0.694 30.115 1.00 90.88 226 ASP A C 1
ATOM 1734 O O . ASP A 1 226 ? -10.351 0.978 29.659 1.00 90.88 226 ASP A O 1
ATOM 1738 N N . LEU A 1 227 ? -12.477 1.553 30.105 1.00 89.56 227 LEU A N 1
ATOM 1739 C CA . LEU A 1 227 ? -12.302 2.961 29.786 1.00 89.56 227 LEU A CA 1
ATOM 1740 C C . LEU A 1 227 ? -11.909 3.731 31.039 1.00 89.56 227 LEU A C 1
ATOM 1742 O O . LEU A 1 227 ? -12.334 3.404 32.144 1.00 89.56 227 LEU A O 1
ATOM 1746 N N . SER A 1 228 ? -11.125 4.787 30.841 1.00 83.00 228 SER A N 1
ATOM 1747 C CA . SER A 1 228 ? -10.804 5.732 31.903 1.00 83.00 228 SER A CA 1
ATOM 1748 C C . SER A 1 228 ? -11.514 7.066 31.675 1.00 83.00 228 SER A C 1
ATOM 1750 O O . SER A 1 228 ? -11.845 7.428 30.537 1.00 83.00 228 SER A O 1
ATOM 1752 N N . LYS A 1 229 ? -11.747 7.791 32.773 1.00 83.12 229 LYS A N 1
ATOM 1753 C CA . LYS A 1 229 ? -12.346 9.126 32.749 1.00 83.12 229 LYS A CA 1
ATOM 1754 C C . LYS A 1 229 ? -11.372 10.173 32.204 1.00 83.12 229 LYS A C 1
ATOM 1756 O O . LYS A 1 229 ? -11.720 10.971 31.333 1.00 83.12 229 LYS A O 1
ATOM 1761 N N . ASP A 1 230 ? -10.141 10.141 32.709 1.00 82.25 230 ASP A N 1
ATOM 1762 C CA . ASP A 1 230 ? -9.177 11.228 32.527 1.00 82.25 230 ASP A CA 1
ATOM 1763 C C . ASP A 1 230 ? -8.287 11.033 31.297 1.00 82.25 230 ASP A C 1
ATOM 1765 O O . ASP A 1 230 ? -7.937 11.998 30.619 1.00 82.25 230 ASP A O 1
ATOM 1769 N N . THR A 1 231 ? -7.952 9.782 30.968 1.00 85.31 231 THR A N 1
ATOM 1770 C CA . THR A 1 231 ? -7.072 9.451 29.843 1.00 85.31 231 THR A CA 1
ATOM 1771 C C . THR A 1 231 ? -7.851 8.728 28.745 1.00 85.31 231 THR A C 1
ATOM 1773 O O . THR A 1 231 ? -8.354 7.621 28.966 1.00 85.31 231 THR A O 1
ATOM 1776 N N . PRO A 1 232 ? -7.954 9.310 27.539 1.00 87.88 232 PRO A N 1
ATOM 1777 C CA . PRO A 1 232 ? -8.533 8.604 26.412 1.00 87.88 232 PRO A CA 1
ATOM 1778 C C . PRO A 1 232 ? -7.770 7.311 26.122 1.00 87.88 232 PRO A C 1
ATOM 1780 O O . PRO A 1 232 ? -6.545 7.304 26.013 1.00 87.88 232 PRO A O 1
ATOM 1783 N N . VAL A 1 233 ? -8.506 6.216 25.989 1.00 88.25 233 VAL A N 1
ATOM 1784 C CA . VAL A 1 233 ? -7.955 4.906 25.660 1.00 88.25 233 VAL A CA 1
ATOM 1785 C C . VAL A 1 233 ? -7.885 4.787 24.143 1.00 88.25 233 VAL A C 1
ATOM 1787 O O . VAL A 1 233 ? -8.908 4.880 23.462 1.00 88.25 233 VAL A O 1
ATOM 1790 N N . ASP A 1 234 ? -6.679 4.589 23.611 1.00 88.19 234 ASP A N 1
ATOM 1791 C CA . ASP A 1 234 ? -6.471 4.301 22.191 1.00 88.19 234 ASP A CA 1
ATOM 1792 C C . ASP A 1 234 ? -6.726 2.812 21.922 1.00 88.19 234 ASP A C 1
ATOM 1794 O O . ASP A 1 234 ? -6.036 1.925 22.436 1.00 88.19 234 ASP A O 1
ATOM 1798 N N . LEU A 1 235 ? -7.751 2.541 21.120 1.00 86.50 235 LEU A N 1
ATOM 1799 C CA . LEU A 1 235 ? -8.192 1.198 20.756 1.00 86.50 235 LEU A CA 1
ATOM 1800 C C . LEU A 1 235 ? -7.684 0.777 19.376 1.00 86.50 235 LEU A C 1
ATOM 1802 O O . LEU A 1 235 ? -7.918 -0.358 18.970 1.00 86.50 235 LEU A O 1
ATOM 1806 N N . THR A 1 236 ? -6.981 1.655 18.659 1.00 82.19 236 THR A N 1
ATOM 1807 C CA . THR A 1 236 ? -6.568 1.453 17.262 1.00 82.19 236 THR A CA 1
ATOM 1808 C C . THR A 1 236 ? -5.779 0.155 17.108 1.00 82.19 236 THR A C 1
ATOM 1810 O O . THR A 1 236 ? -6.200 -0.747 16.390 1.00 82.19 236 THR A O 1
ATOM 1813 N N . ASN A 1 237 ? -4.715 -0.005 17.900 1.00 78.19 237 ASN A N 1
ATOM 1814 C CA . ASN A 1 237 ? -3.869 -1.203 17.875 1.00 78.19 237 ASN A CA 1
ATOM 1815 C C . ASN A 1 237 ? -4.532 -2.430 18.518 1.00 78.19 237 ASN A C 1
ATOM 1817 O O . ASN A 1 237 ? -4.120 -3.558 18.267 1.00 78.19 237 ASN A O 1
ATOM 1821 N N . LYS A 1 238 ? -5.563 -2.233 19.352 1.00 81.75 238 LYS A N 1
ATOM 1822 C CA . LYS A 1 238 ? -6.285 -3.337 20.010 1.00 81.75 238 LYS A CA 1
ATOM 1823 C C . LYS A 1 238 ? -7.113 -4.144 19.008 1.00 81.75 238 LYS A C 1
ATOM 1825 O O . LYS A 1 238 ? -7.468 -5.288 19.285 1.00 81.75 238 LYS A O 1
ATOM 1830 N N . CYS A 1 239 ? -7.393 -3.568 17.839 1.00 76.69 239 CYS A N 1
ATOM 1831 C CA . CYS A 1 239 ? -8.085 -4.242 16.749 1.00 76.69 239 CYS A CA 1
ATOM 1832 C C . CYS A 1 239 ? -7.240 -5.313 16.042 1.00 76.69 239 CYS A C 1
ATOM 1834 O O . CYS A 1 239 ? -7.812 -6.199 15.401 1.00 76.69 239 CYS A O 1
ATOM 1836 N N . ASN A 1 240 ? -5.912 -5.272 16.177 1.00 73.69 240 ASN A N 1
ATOM 1837 C CA . ASN A 1 240 ? -5.024 -6.190 15.472 1.00 73.69 240 ASN A CA 1
ATOM 1838 C C . ASN A 1 240 ? -4.798 -7.505 16.220 1.00 73.69 240 ASN A C 1
ATOM 1840 O O . ASN A 1 240 ? -5.106 -7.649 17.403 1.00 73.69 240 ASN A O 1
ATOM 1844 N N . ALA A 1 241 ? -4.255 -8.490 15.504 1.00 65.19 241 ALA A N 1
ATOM 1845 C CA . ALA A 1 241 ? -3.760 -9.721 16.103 1.00 65.19 241 ALA A CA 1
ATOM 1846 C C . ALA A 1 241 ? -2.340 -9.511 16.665 1.00 65.19 241 ALA A C 1
ATOM 1848 O O . ALA A 1 241 ? -1.452 -9.051 15.945 1.00 65.19 241 ALA A O 1
ATOM 1849 N N . GLY A 1 242 ? -2.124 -9.889 17.929 1.00 64.69 242 GLY A N 1
ATOM 1850 C CA . GLY A 1 242 ? -0.835 -9.746 18.619 1.00 64.69 242 GLY A CA 1
ATOM 1851 C C . GLY A 1 242 ? -0.431 -8.287 18.868 1.00 64.69 242 GLY A C 1
ATOM 1852 O O . GLY A 1 242 ? -1.276 -7.398 18.909 1.00 64.69 242 GLY A O 1
ATOM 1853 N N . ASP A 1 243 ? 0.874 -8.034 18.993 1.00 55.59 243 ASP A N 1
ATOM 1854 C CA . ASP A 1 243 ? 1.438 -6.689 19.202 1.00 55.59 243 ASP A CA 1
ATOM 1855 C C . ASP A 1 243 ? 1.538 -5.848 17.916 1.00 55.59 243 ASP A C 1
ATOM 1857 O O . ASP A 1 243 ? 2.182 -4.792 17.901 1.00 55.59 243 ASP A O 1
ATOM 1861 N N . LYS A 1 244 ? 0.899 -6.296 16.824 1.00 64.50 244 LYS A N 1
ATOM 1862 C CA . LYS A 1 244 ? 0.891 -5.573 15.551 1.00 64.50 244 LYS A CA 1
ATOM 1863 C C . LYS A 1 244 ? 0.310 -4.176 15.754 1.00 64.50 244 LYS A C 1
ATOM 1865 O O . LYS A 1 244 ? -0.816 -4.005 16.226 1.00 64.50 244 LYS A O 1
ATOM 1870 N N . LYS A 1 245 ? 1.088 -3.170 15.372 1.00 64.00 245 LYS A N 1
ATOM 1871 C CA . LYS A 1 245 ? 0.644 -1.778 15.308 1.00 64.00 245 LYS A CA 1
ATOM 1872 C C . LYS A 1 245 ? -0.094 -1.551 13.987 1.00 64.00 245 LYS A C 1
ATOM 1874 O O . LYS A 1 245 ? 0.249 -2.162 12.981 1.00 64.00 245 LYS A O 1
ATOM 1879 N N . GLY A 1 246 ? -1.131 -0.722 14.013 1.00 65.25 246 GLY A N 1
ATOM 1880 C CA . GLY A 1 246 ? -2.030 -0.482 12.882 1.00 65.25 246 GLY A CA 1
ATOM 1881 C C . GLY A 1 246 ? -3.486 -0.380 13.335 1.00 65.25 246 GLY A C 1
ATOM 1882 O O . GLY A 1 246 ? -3.833 -0.825 14.424 1.00 65.25 246 GLY A O 1
ATOM 1883 N N . GLY A 1 247 ? -4.343 0.231 12.531 1.00 78.12 247 GLY A N 1
ATOM 1884 C CA . GLY A 1 247 ? -5.789 0.259 12.752 1.00 78.12 247 GLY A CA 1
ATOM 1885 C C . GLY A 1 247 ? -6.533 -0.482 11.651 1.00 78.12 247 GLY A C 1
ATOM 1886 O O . GLY A 1 247 ? -5.922 -1.087 10.775 1.00 78.12 247 GLY A O 1
ATOM 1887 N N . ALA A 1 248 ? -7.860 -0.368 11.656 1.00 86.81 248 ALA A N 1
ATOM 1888 C CA . ALA A 1 248 ? -8.648 -0.790 10.506 1.00 86.81 248 ALA A CA 1
ATOM 1889 C C . ALA A 1 248 ? -8.250 0.023 9.266 1.00 86.81 248 ALA A C 1
ATOM 1891 O O . ALA A 1 248 ? -8.236 1.258 9.315 1.00 86.81 248 ALA A O 1
ATOM 1892 N N . MET A 1 249 ? -7.951 -0.682 8.177 1.00 88.31 249 MET A N 1
ATOM 1893 C CA . MET A 1 249 ? -7.613 -0.121 6.875 1.00 88.31 249 MET A CA 1
ATOM 1894 C C . MET A 1 249 ? -8.857 -0.161 5.991 1.00 88.31 249 MET A C 1
ATOM 1896 O O . MET A 1 249 ? -9.431 -1.221 5.736 1.00 88.31 249 MET A O 1
ATOM 1900 N N . LEU A 1 250 ? -9.295 1.009 5.538 1.00 90.75 250 LEU A N 1
ATOM 1901 C CA . LEU A 1 250 ? -10.473 1.171 4.695 1.00 90.75 250 LEU A CA 1
ATOM 1902 C C . LEU A 1 250 ? -10.075 1.690 3.319 1.00 90.75 250 LEU A C 1
ATOM 1904 O O . LEU A 1 250 ? -9.142 2.484 3.184 1.00 90.75 250 LEU A O 1
ATOM 1908 N N . ILE A 1 251 ? -10.859 1.313 2.315 1.00 92.88 251 ILE A N 1
ATOM 1909 C CA . ILE A 1 251 ? -10.859 2.016 1.036 1.00 92.88 251 ILE A CA 1
ATOM 1910 C C . ILE A 1 251 ? -11.289 3.473 1.310 1.00 92.88 251 ILE A C 1
ATOM 1912 O O . ILE A 1 251 ? -12.307 3.679 1.984 1.00 92.88 251 ILE A O 1
ATOM 1916 N N . PRO A 1 252 ? -10.527 4.486 0.850 1.00 90.50 252 PRO A N 1
ATOM 1917 C CA . PRO A 1 252 ? -10.924 5.884 0.943 1.00 90.50 252 PRO A CA 1
ATOM 1918 C C . PRO A 1 252 ? -12.326 6.084 0.367 1.00 90.50 252 PRO A C 1
ATOM 1920 O O . PRO A 1 252 ? -12.616 5.695 -0.762 1.00 90.50 252 PRO A O 1
ATOM 1923 N N . GLN A 1 253 ? -13.205 6.682 1.161 1.00 83.88 253 GLN A N 1
ATOM 1924 C CA . GLN A 1 253 ? -14.619 6.818 0.829 1.00 83.88 253 GLN A CA 1
ATOM 1925 C C . GLN A 1 253 ? -15.155 8.152 1.339 1.00 83.88 253 GLN A C 1
ATOM 1927 O O . GLN A 1 253 ? -14.747 8.647 2.392 1.00 83.88 253 GLN A O 1
ATOM 1932 N N . THR A 1 254 ? -16.087 8.736 0.590 1.00 76.75 254 THR A N 1
ATOM 1933 C CA . THR A 1 254 ? -16.795 9.942 1.015 1.00 76.75 254 THR A CA 1
ATOM 1934 C C . THR A 1 254 ? -17.822 9.577 2.078 1.00 76.75 254 THR A C 1
ATOM 1936 O O . THR A 1 254 ? -18.629 8.670 1.888 1.00 76.75 254 THR A O 1
ATOM 1939 N N . LEU A 1 255 ? -17.794 10.291 3.200 1.00 69.56 255 LEU A N 1
ATOM 1940 C CA . LEU A 1 255 ? -18.703 10.056 4.314 1.00 69.56 255 LEU A CA 1
ATOM 1941 C C . LEU A 1 255 ? -19.813 11.101 4.326 1.00 69.56 255 LEU A C 1
ATOM 1943 O O . LEU A 1 255 ? -19.548 12.302 4.295 1.00 69.56 255 LEU A O 1
ATOM 1947 N N . SER A 1 256 ? -21.053 10.642 4.455 1.00 66.56 256 SER A N 1
ATOM 1948 C CA . SER A 1 256 ? -22.163 11.489 4.882 1.00 66.56 256 SER A CA 1
ATOM 1949 C C . SER A 1 256 ? -22.074 11.653 6.398 1.00 66.56 256 SER A C 1
ATOM 1951 O O . SER A 1 256 ? -22.075 10.661 7.131 1.00 66.56 256 SER A O 1
ATOM 1953 N N . VAL A 1 257 ? -21.996 12.893 6.884 1.00 59.16 257 VAL A N 1
ATOM 1954 C CA . VAL A 1 257 ? -21.989 13.165 8.328 1.00 59.16 257 VAL A CA 1
ATOM 1955 C C . VAL A 1 257 ? -23.266 12.601 8.950 1.00 59.16 257 VAL A C 1
ATOM 1957 O O . VAL A 1 257 ? -24.372 12.850 8.464 1.00 59.16 257 VAL A O 1
ATOM 1960 N N . TRP A 1 258 ? -23.123 11.839 10.037 1.00 59.12 258 TRP A N 1
ATOM 1961 C CA . TRP A 1 258 ? -24.280 11.380 10.795 1.00 59.12 258 TRP A CA 1
ATOM 1962 C C . TRP A 1 258 ? -24.986 12.582 11.428 1.00 59.12 258 TRP A C 1
ATOM 1964 O O . TRP A 1 258 ? -24.382 13.363 12.159 1.00 59.12 258 TRP A O 1
ATOM 1974 N N . ASN A 1 259 ? -26.283 12.716 11.165 1.00 64.94 259 ASN A N 1
ATOM 1975 C CA . ASN A 1 259 ? -27.111 13.836 11.613 1.00 64.94 259 ASN A CA 1
ATOM 1976 C C . ASN A 1 259 ? -27.535 13.752 13.096 1.00 64.94 259 ASN A C 1
ATOM 1978 O O . ASN A 1 259 ? -28.462 14.449 13.501 1.00 64.94 259 ASN A O 1
ATOM 1982 N N . GLY A 1 260 ? -26.918 12.871 13.892 1.00 53.72 260 GLY A N 1
ATOM 1983 C CA . GLY A 1 260 ? -27.191 12.733 15.327 1.00 53.72 260 GLY A CA 1
ATOM 1984 C C . GLY A 1 260 ? -28.567 12.161 15.681 1.00 53.72 260 GLY A C 1
ATOM 1985 O O . GLY A 1 260 ? -28.919 12.127 16.855 1.00 53.72 260 GLY A O 1
ATOM 1986 N N . SER A 1 261 ? -29.361 11.733 14.695 1.00 56.88 261 SER A N 1
ATOM 1987 C CA . SER A 1 261 ? -30.694 11.179 14.944 1.00 56.88 261 SER A CA 1
ATOM 1988 C C . SER A 1 261 ? -30.583 9.754 15.474 1.00 56.88 261 SER A C 1
ATOM 1990 O O . SER A 1 261 ? -29.892 8.927 14.868 1.00 56.88 261 SER A O 1
ATOM 1992 N N . ASP A 1 262 ? -31.297 9.453 16.560 1.00 52.78 262 ASP A N 1
ATOM 1993 C CA . ASP A 1 262 ? -31.457 8.083 17.038 1.00 52.78 262 ASP A CA 1
ATOM 1994 C C . ASP A 1 262 ? -31.955 7.194 15.897 1.00 52.78 262 ASP A C 1
ATOM 1996 O O . ASP A 1 262 ? -32.975 7.460 15.256 1.00 52.78 262 ASP A O 1
ATOM 2000 N N . VAL A 1 263 ? -31.222 6.113 15.633 1.00 55.59 263 VAL A N 1
ATOM 2001 C CA . VAL A 1 263 ? -31.672 5.096 14.686 1.00 55.59 263 VAL A CA 1
ATOM 2002 C C . VAL A 1 263 ? -32.841 4.376 15.352 1.00 55.59 263 VAL A C 1
ATOM 2004 O O . VAL A 1 263 ? -32.641 3.619 16.305 1.00 55.59 263 VAL A O 1
ATOM 2007 N N . ALA A 1 264 ? -34.063 4.646 14.883 1.00 46.00 264 ALA A N 1
ATOM 2008 C CA . ALA A 1 264 ? -35.269 3.983 15.366 1.00 46.00 264 ALA A CA 1
ATOM 2009 C C . ALA A 1 264 ? -35.064 2.459 15.378 1.00 46.00 264 ALA A C 1
ATOM 2011 O O . ALA A 1 264 ? -34.469 1.900 14.454 1.00 46.00 264 ALA A O 1
ATOM 2012 N N . LYS A 1 265 ? -35.520 1.792 16.449 1.00 46.78 265 LYS A N 1
ATOM 2013 C CA . LYS A 1 265 ? -35.362 0.346 16.672 1.00 46.78 265 LYS A CA 1
ATOM 2014 C C . LYS A 1 265 ? -35.658 -0.463 15.396 1.00 46.78 265 LYS A C 1
ATOM 2016 O O . LYS A 1 265 ? -36.806 -0.646 15.017 1.00 46.78 265 LYS A O 1
ATOM 2021 N N . ASN A 1 266 ? -34.576 -0.942 14.790 1.00 54.72 266 ASN A N 1
ATOM 2022 C CA . ASN A 1 266 ? -34.423 -2.075 13.882 1.00 54.72 266 ASN A CA 1
ATOM 2023 C C . ASN A 1 266 ? -35.697 -2.577 13.164 1.00 54.72 266 ASN A C 1
ATOM 2025 O O . ASN A 1 266 ? -36.404 -3.450 13.661 1.00 54.72 266 ASN A O 1
ATOM 2029 N N . THR A 1 267 ? -35.906 -2.129 11.929 1.00 34.25 267 THR A N 1
ATOM 2030 C CA . THR A 1 267 ? -36.553 -2.937 10.884 1.00 34.25 267 THR A CA 1
ATOM 2031 C C . THR A 1 267 ? -35.759 -2.742 9.596 1.00 34.25 267 THR A C 1
ATOM 2033 O O . THR A 1 267 ? -35.756 -1.664 9.018 1.00 34.25 267 THR A O 1
ATOM 2036 N N . SER A 1 268 ? -35.034 -3.787 9.178 1.00 35.50 268 SER A N 1
ATOM 2037 C CA . SER A 1 268 ? -34.190 -3.850 7.970 1.00 35.50 268 SER A CA 1
ATOM 2038 C C . SER A 1 268 ? -33.113 -2.759 7.848 1.00 35.50 268 SER A C 1
ATOM 2040 O O . SER A 1 268 ? -33.359 -1.644 7.403 1.00 35.50 268 SER A O 1
ATOM 2042 N N . VAL A 1 269 ? -31.885 -3.138 8.204 1.00 39.72 269 VAL A N 1
ATOM 2043 C CA . VAL A 1 269 ? -30.645 -2.363 8.083 1.00 39.72 269 VAL A CA 1
ATOM 2044 C C . VAL A 1 269 ? -30.492 -1.766 6.675 1.00 39.72 269 VAL A C 1
ATOM 2046 O O . VAL A 1 269 ? -30.032 -2.431 5.751 1.00 39.72 269 VAL A O 1
ATOM 2049 N N . ARG A 1 270 ? -30.861 -0.494 6.509 1.00 38.66 270 ARG A N 1
ATOM 2050 C CA . ARG A 1 270 ? -30.291 0.384 5.481 1.00 38.66 270 ARG A CA 1
ATOM 2051 C C . ARG A 1 270 ? -29.384 1.382 6.185 1.00 38.66 270 ARG A C 1
ATOM 2053 O O . ARG A 1 270 ? -29.747 2.536 6.403 1.00 38.66 270 ARG A O 1
ATOM 2060 N N . ASP A 1 271 ? -28.213 0.894 6.579 1.00 44.72 271 ASP A N 1
ATOM 2061 C CA . ASP A 1 271 ? -27.133 1.726 7.094 1.00 44.72 271 ASP A CA 1
ATOM 2062 C C . ASP A 1 271 ? -26.474 2.442 5.901 1.00 44.72 271 ASP A C 1
ATOM 2064 O O . ASP A 1 271 ? -25.524 1.955 5.290 1.00 44.72 271 ASP A O 1
ATOM 2068 N N . ASN A 1 272 ? -27.024 3.599 5.528 1.00 36.59 272 ASN A N 1
ATOM 2069 C CA . ASN A 1 272 ? -26.470 4.444 4.462 1.00 36.59 272 ASN A CA 1
ATOM 2070 C C . ASN A 1 272 ? -25.338 5.368 4.954 1.00 36.59 272 ASN A C 1
ATOM 2072 O O . ASN A 1 272 ? -24.786 6.122 4.159 1.00 36.59 272 ASN A O 1
ATOM 2076 N N . ASN A 1 273 ? -24.986 5.318 6.245 1.00 41.41 273 ASN A N 1
ATOM 2077 C CA . ASN A 1 273 ? -23.948 6.155 6.848 1.00 41.41 273 ASN A CA 1
ATOM 2078 C C . ASN A 1 273 ? -22.930 5.292 7.600 1.00 41.41 273 ASN A C 1
ATOM 2080 O O . ASN A 1 273 ? -23.312 4.358 8.310 1.00 41.41 273 ASN A O 1
ATOM 2084 N N . LEU A 1 274 ? -21.643 5.630 7.478 1.00 41.75 274 LEU A N 1
ATOM 2085 C CA . LEU A 1 274 ? -20.576 5.040 8.285 1.00 41.75 274 LEU A CA 1
ATOM 2086 C C . LEU A 1 274 ? -20.801 5.420 9.753 1.00 41.75 274 LEU A C 1
ATOM 2088 O O . LEU A 1 274 ? -20.630 6.576 10.136 1.00 41.75 274 LEU A O 1
ATOM 2092 N N . SER A 1 275 ? -21.206 4.458 10.580 1.00 46.72 275 SER A N 1
ATOM 2093 C CA . SER A 1 275 ? -21.344 4.658 12.024 1.00 46.72 275 SER A CA 1
ATOM 2094 C C . SER A 1 275 ? -20.284 3.848 12.757 1.00 46.72 275 SER A C 1
ATOM 2096 O O . SER A 1 275 ? -20.246 2.622 12.622 1.00 46.72 275 SER A O 1
ATOM 2098 N N . LEU A 1 276 ? -19.453 4.522 13.552 1.00 41.31 276 LEU A N 1
ATOM 2099 C CA . LEU A 1 276 ? -18.574 3.873 14.515 1.00 41.31 276 LEU A CA 1
ATOM 2100 C C . LEU A 1 276 ? -19.353 3.708 15.821 1.00 41.31 276 LEU A C 1
ATOM 2102 O O . LEU A 1 276 ? -19.577 4.680 16.540 1.00 41.31 276 LEU A O 1
ATOM 2106 N N . LYS A 1 277 ? -19.808 2.489 16.111 1.00 39.41 277 LYS A N 1
ATOM 2107 C CA . LYS A 1 277 ? -20.443 2.164 17.394 1.00 39.41 277 LYS A CA 1
ATOM 2108 C C . LYS A 1 277 ? -19.462 1.329 18.212 1.00 39.41 277 LYS A C 1
ATOM 2110 O O . LYS A 1 277 ? -19.060 0.250 17.777 1.00 39.41 277 LYS A O 1
ATOM 2115 N N . ALA A 1 278 ? -19.064 1.845 19.372 1.00 32.72 278 ALA A N 1
ATOM 2116 C CA . ALA A 1 278 ? -18.447 1.027 20.410 1.00 32.72 278 ALA A CA 1
ATOM 2117 C C . ALA A 1 278 ? -19.555 0.173 21.048 1.00 32.72 278 ALA A C 1
ATOM 2119 O O . ALA A 1 278 ? -20.606 0.718 21.393 1.00 32.72 278 ALA A O 1
ATOM 2120 N N . LEU A 1 279 ? -19.349 -1.145 21.113 1.00 34.62 279 LEU A N 1
ATOM 2121 C CA . LEU A 1 279 ? -20.262 -2.108 21.742 1.00 34.62 279 LEU A CA 1
ATOM 2122 C C . LEU A 1 279 ? -19.760 -2.493 23.136 1.00 34.62 279 LEU A C 1
ATOM 2124 O O . LEU A 1 279 ? -18.540 -2.765 23.288 1.00 34.62 279 LEU A O 1
#

Sequence (279 aa):
MKKAFYMMAAAAIALSSCSSEETTDVAKSSNITFRSAVGFNTRGIEMTNEVGYKMTKMTVSAFDESGAEFFKNYVFNESNGEFTSSEHPSWPNHGSLNFVAYSHSGGEWTGADPVLKKDGATIDAFEPKSAIGEQLDVVFAQGTGNKTDNEAGGLLLNFDHILSQIKIVAKHSSDTYTYKIKGIRIASVGGSAKYEYKFGETNKHNWTAPAATNVVYKKEFDQPIDLSKDTPVDLTNKCNAGDKKGGAMLIPQTLSVWNGSDVAKNTSVRDNNLSLKAL